Protein AF-A0A2E0S608-F1 (afdb_monomer)

Structure (mmCIF, N/CA/C/O backbone):
data_AF-A0A2E0S608-F1
#
_entry.id   AF-A0A2E0S608-F1
#
loop_
_atom_site.group_PDB
_atom_site.id
_atom_site.type_symbol
_atom_site.label_atom_id
_atom_site.label_alt_id
_atom_site.label_comp_id
_atom_site.label_asym_id
_atom_site.label_entity_id
_atom_site.label_seq_id
_atom_site.pdbx_PDB_ins_code
_atom_site.Cartn_x
_atom_site.Cartn_y
_atom_site.Cartn_z
_atom_site.occupancy
_atom_site.B_iso_or_equiv
_atom_site.auth_seq_id
_atom_site.auth_comp_id
_atom_site.auth_asym_id
_atom_site.auth_atom_id
_atom_site.pdbx_PDB_model_num
ATOM 1 N N . MET A 1 1 ? 11.553 -7.832 8.306 1.00 59.72 1 MET A N 1
ATOM 2 C CA . MET A 1 1 ? 11.919 -6.496 7.771 1.00 59.72 1 MET A CA 1
ATOM 3 C C . MET A 1 1 ? 13.298 -6.407 7.091 1.00 59.72 1 MET A C 1
ATOM 5 O O . MET A 1 1 ? 13.312 -6.284 5.877 1.00 59.72 1 MET A O 1
ATOM 9 N N . LEU A 1 2 ? 14.458 -6.461 7.780 1.00 71.25 2 LEU A N 1
ATOM 10 C CA . LEU A 1 2 ? 15.779 -6.263 7.118 1.00 71.25 2 LEU A CA 1
ATOM 11 C C . LEU A 1 2 ? 16.064 -7.276 5.993 1.00 71.25 2 LEU A C 1
ATOM 13 O O . LEU A 1 2 ? 16.535 -6.897 4.924 1.00 71.25 2 LEU A O 1
ATOM 17 N N . THR A 1 3 ? 15.733 -8.547 6.221 1.00 85.81 3 THR A N 1
ATOM 18 C CA . THR A 1 3 ? 15.868 -9.611 5.216 1.00 85.81 3 THR A CA 1
ATOM 19 C C . THR A 1 3 ? 14.944 -9.373 4.020 1.00 85.81 3 THR A C 1
ATOM 21 O O . THR A 1 3 ? 15.380 -9.477 2.884 1.00 85.81 3 THR A O 1
ATOM 24 N N . THR A 1 4 ? 13.703 -8.959 4.267 1.00 91.88 4 THR A N 1
ATOM 25 C CA . THR A 1 4 ? 12.702 -8.666 3.230 1.00 91.88 4 THR A CA 1
ATOM 26 C C . THR A 1 4 ? 13.099 -7.487 2.351 1.00 91.88 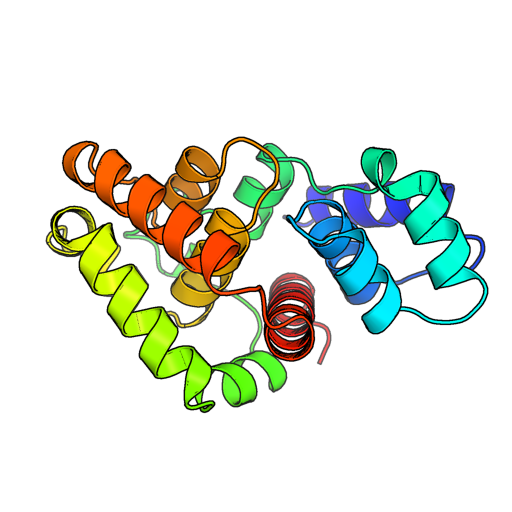4 THR A C 1
ATOM 28 O O . THR A 1 4 ? 13.025 -7.584 1.131 1.00 91.88 4 THR A O 1
ATOM 31 N N . LEU A 1 5 ? 13.593 -6.393 2.944 1.00 92.56 5 LEU A N 1
ATOM 32 C CA . LEU A 1 5 ? 14.112 -5.249 2.186 1.00 92.56 5 LEU A CA 1
ATOM 33 C C . LEU A 1 5 ? 15.273 -5.659 1.276 1.00 92.56 5 LEU A C 1
ATOM 35 O O . LEU A 1 5 ? 15.327 -5.246 0.118 1.00 92.56 5 LEU A O 1
ATOM 39 N N . GLN A 1 6 ? 16.177 -6.502 1.781 1.00 93.94 6 GLN A N 1
ATOM 40 C CA . GLN A 1 6 ? 17.271 -7.042 0.984 1.00 93.94 6 GLN A CA 1
ATOM 41 C C . GLN A 1 6 ? 16.754 -7.898 -0.180 1.00 93.94 6 GLN A C 1
ATOM 43 O O . GLN A 1 6 ? 17.179 -7.665 -1.308 1.00 93.94 6 GLN A O 1
ATOM 48 N N . THR A 1 7 ? 15.822 -8.821 0.069 1.00 95.94 7 THR A N 1
ATOM 49 C CA . THR A 1 7 ? 15.230 -9.682 -0.967 1.00 95.94 7 THR A CA 1
ATOM 50 C C . THR A 1 7 ? 14.535 -8.871 -2.059 1.00 95.94 7 THR A C 1
ATOM 52 O O . THR A 1 7 ? 14.773 -9.109 -3.241 1.00 95.94 7 THR A O 1
ATOM 55 N N . ILE A 1 8 ? 13.737 -7.866 -1.685 1.00 96.88 8 ILE A N 1
ATOM 56 C CA . ILE A 1 8 ? 13.078 -6.970 -2.646 1.00 96.88 8 ILE A CA 1
ATOM 57 C C . ILE A 1 8 ? 14.123 -6.222 -3.474 1.00 96.88 8 ILE A C 1
ATOM 59 O O . ILE A 1 8 ? 14.030 -6.179 -4.700 1.00 96.88 8 ILE A O 1
ATOM 63 N N . ARG A 1 9 ? 15.147 -5.652 -2.827 1.00 96.81 9 ARG A N 1
ATOM 64 C CA . ARG A 1 9 ? 16.217 -4.936 -3.526 1.00 96.81 9 ARG A CA 1
ATOM 65 C C . ARG A 1 9 ? 16.961 -5.839 -4.506 1.00 96.81 9 ARG A C 1
ATOM 67 O O . ARG A 1 9 ? 17.268 -5.389 -5.607 1.00 96.81 9 ARG A O 1
ATOM 74 N N . GLU A 1 10 ? 17.300 -7.059 -4.110 1.00 96.81 10 GLU A N 1
ATOM 75 C CA . GLU A 1 10 ? 17.987 -8.025 -4.973 1.00 96.81 10 GLU A CA 1
ATOM 76 C C . GLU A 1 10 ? 17.120 -8.367 -6.186 1.00 96.81 10 GLU A C 1
ATOM 78 O O . GLU A 1 10 ? 17.557 -8.132 -7.311 1.00 96.81 10 GLU A O 1
ATOM 83 N N . ARG A 1 11 ? 15.853 -8.741 -5.964 1.00 97.69 11 ARG A N 1
ATOM 84 C CA . ARG A 1 11 ? 14.884 -9.017 -7.034 1.00 97.69 11 ARG A CA 1
ATOM 85 C C . ARG A 1 11 ? 14.747 -7.860 -8.021 1.00 97.69 11 ARG A C 1
ATOM 87 O O . ARG A 1 11 ? 14.738 -8.077 -9.230 1.00 97.69 11 ARG A O 1
ATOM 94 N N . VAL A 1 12 ? 14.648 -6.622 -7.534 1.00 97.56 12 VAL A N 1
ATOM 95 C CA . VAL A 1 12 ? 14.519 -5.453 -8.418 1.00 97.56 12 VAL A CA 1
ATOM 96 C C . VAL A 1 12 ? 15.797 -5.227 -9.230 1.00 97.56 12 VAL A C 1
ATOM 98 O O . VAL A 1 12 ? 15.723 -4.990 -10.433 1.00 97.56 12 VAL A O 1
ATOM 101 N N . ASN A 1 13 ? 16.972 -5.343 -8.606 1.00 97.19 13 ASN A N 1
ATOM 102 C CA . ASN A 1 13 ? 18.257 -5.148 -9.288 1.00 97.19 13 ASN A CA 1
ATOM 103 C C . ASN A 1 13 ? 18.602 -6.260 -10.293 1.00 97.19 13 ASN A C 1
ATOM 105 O O . ASN A 1 13 ? 19.459 -6.049 -11.145 1.00 97.19 13 ASN A O 1
ATOM 109 N N . GLU A 1 14 ? 17.955 -7.423 -10.223 1.00 97.56 14 GLU A N 1
ATOM 110 C CA . GLU A 1 14 ? 18.072 -8.465 -11.252 1.00 97.56 14 GLU A CA 1
ATOM 111 C C . GLU A 1 14 ? 17.355 -8.094 -12.559 1.00 97.56 14 GLU A C 1
ATOM 113 O O . GLU A 1 14 ? 17.751 -8.555 -13.628 1.00 97.56 14 GLU A O 1
ATOM 118 N N . HIS A 1 15 ? 16.323 -7.249 -12.486 1.00 97.12 15 HIS A N 1
ATOM 119 C CA . HIS A 1 15 ? 15.452 -6.923 -13.621 1.00 97.12 15 HIS A CA 1
ATOM 120 C C . HIS A 1 15 ? 15.630 -5.491 -14.144 1.00 97.12 15 HIS A C 1
ATOM 122 O O . HIS A 1 15 ? 15.163 -5.179 -15.240 1.00 97.12 15 HIS A O 1
ATOM 128 N N . VAL A 1 16 ? 16.292 -4.621 -13.376 1.00 95.19 16 VAL A N 1
ATOM 129 C CA . VAL A 1 16 ? 16.543 -3.218 -13.730 1.00 95.19 16 VAL A CA 1
ATOM 130 C C . VAL A 1 16 ? 18.037 -3.008 -13.973 1.00 95.19 16 VAL A C 1
ATOM 132 O O . VAL A 1 16 ? 18.875 -3.387 -13.159 1.00 95.19 16 VAL A O 1
ATOM 135 N N . SER A 1 17 ? 18.386 -2.379 -15.096 1.00 89.88 17 SER A N 1
ATOM 136 C CA . SER A 1 17 ? 19.778 -2.177 -15.530 1.00 89.88 17 SER A CA 1
ATOM 137 C C . SER A 1 17 ? 20.547 -1.168 -14.675 1.00 89.88 17 SER A C 1
ATOM 139 O O . SER A 1 17 ? 21.779 -1.182 -14.628 1.00 89.88 17 SER A O 1
ATOM 141 N N . VAL A 1 18 ? 19.824 -0.280 -13.994 1.00 91.75 18 VAL A N 1
ATOM 142 C CA . VAL A 1 18 ? 20.376 0.710 -13.071 1.00 91.75 18 VAL A CA 1
ATOM 143 C C . VAL A 1 18 ? 20.255 0.186 -11.651 1.00 91.75 18 VAL A C 1
ATOM 145 O O . VAL A 1 18 ? 19.176 -0.199 -11.210 1.00 91.75 18 VAL A O 1
ATOM 148 N N . ARG A 1 19 ? 21.358 0.246 -10.902 1.00 92.44 19 ARG A N 1
ATOM 149 C CA . ARG A 1 19 ? 21.346 -0.139 -9.494 1.00 92.44 19 ARG A CA 1
ATOM 150 C C . ARG A 1 19 ? 20.436 0.790 -8.689 1.00 92.44 19 ARG A C 1
ATOM 152 O O . ARG A 1 19 ? 20.686 1.993 -8.626 1.00 92.44 19 ARG A O 1
ATOM 159 N N . VAL A 1 20 ? 19.438 0.219 -8.022 1.00 93.31 20 VAL A N 1
ATOM 160 C CA . VAL A 1 20 ? 18.496 0.933 -7.153 1.00 93.31 20 VAL A CA 1
ATOM 161 C C . VAL A 1 20 ? 18.740 0.639 -5.672 1.00 93.31 20 VAL A C 1
ATOM 163 O O . VAL A 1 20 ? 19.221 -0.433 -5.288 1.00 93.31 20 VAL A O 1
ATOM 166 N N . TYR A 1 21 ? 18.389 1.615 -4.837 1.00 92.81 21 TYR A N 1
ATOM 167 C CA . TYR A 1 21 ? 18.430 1.531 -3.374 1.00 92.81 21 TYR A CA 1
ATOM 168 C C . TYR A 1 21 ? 17.070 1.122 -2.798 1.00 92.81 21 TYR A C 1
ATOM 170 O O . TYR A 1 21 ? 16.067 1.138 -3.510 1.00 92.81 21 TYR A O 1
ATOM 178 N N . ASP A 1 22 ? 17.032 0.803 -1.502 1.00 93.56 22 ASP A N 1
ATOM 179 C CA . ASP A 1 22 ? 15.872 0.196 -0.833 1.00 93.56 22 ASP A CA 1
ATOM 180 C C . ASP A 1 22 ? 14.566 0.964 -1.069 1.00 93.56 22 ASP A C 1
ATOM 182 O O . ASP A 1 22 ? 13.579 0.356 -1.468 1.00 93.56 22 ASP A O 1
ATOM 186 N N . ALA A 1 23 ? 14.547 2.292 -0.893 1.00 93.19 23 ALA A N 1
ATOM 187 C CA . ALA A 1 23 ? 13.315 3.075 -1.056 1.00 93.19 23 ALA A CA 1
ATOM 188 C C . ALA A 1 23 ? 12.751 2.983 -2.483 1.00 93.19 23 ALA A C 1
ATOM 190 O O . ALA A 1 23 ? 11.546 2.831 -2.683 1.00 93.19 23 ALA A O 1
ATOM 191 N N . VAL A 1 24 ? 13.630 3.029 -3.486 1.00 95.50 24 VAL A N 1
ATOM 192 C CA . VAL A 1 24 ? 13.240 2.923 -4.897 1.00 95.50 24 VAL A CA 1
ATOM 193 C C . VAL A 1 24 ? 12.820 1.491 -5.223 1.00 95.50 24 VAL A C 1
ATOM 195 O O . VAL A 1 24 ? 11.805 1.299 -5.882 1.00 95.50 24 VAL A O 1
ATOM 198 N N . ALA A 1 25 ? 13.540 0.488 -4.714 1.00 96.94 25 ALA A N 1
ATOM 199 C CA . ALA A 1 25 ? 13.190 -0.917 -4.903 1.00 96.94 25 ALA A CA 1
ATOM 200 C C . ALA A 1 25 ? 11.811 -1.250 -4.310 1.00 96.94 25 ALA A C 1
ATOM 202 O O . ALA A 1 25 ? 10.988 -1.868 -4.981 1.00 96.94 25 ALA A O 1
ATOM 203 N N . VAL A 1 26 ? 11.525 -0.787 -3.089 1.00 96.69 26 VAL A N 1
ATOM 204 C CA . VAL A 1 26 ? 10.211 -0.954 -2.452 1.00 96.69 26 VAL A CA 1
ATOM 205 C C . VAL A 1 26 ? 9.130 -0.194 -3.220 1.00 96.69 26 VAL A C 1
ATOM 207 O O . VAL A 1 26 ? 8.053 -0.743 -3.425 1.00 96.69 26 VAL A O 1
ATOM 210 N N . SER A 1 27 ? 9.412 1.022 -3.702 1.00 97.06 27 SER A N 1
ATOM 211 C CA . SER A 1 27 ? 8.455 1.791 -4.515 1.00 97.06 27 SER A CA 1
ATOM 212 C C . SER A 1 27 ? 8.103 1.074 -5.821 1.00 97.06 27 SER A C 1
ATOM 214 O O . SER A 1 27 ? 6.929 0.995 -6.169 1.00 97.06 27 SER A O 1
ATOM 216 N N . ILE A 1 28 ? 9.100 0.509 -6.515 1.00 97.94 28 ILE A N 1
ATOM 217 C CA . ILE A 1 28 ? 8.903 -0.302 -7.727 1.00 97.94 28 ILE A CA 1
ATOM 218 C C . ILE A 1 28 ? 8.046 -1.526 -7.405 1.00 97.94 28 ILE A C 1
ATOM 220 O O . ILE A 1 28 ? 7.025 -1.748 -8.051 1.00 97.94 28 ILE A O 1
ATOM 224 N N . ALA A 1 29 ? 8.431 -2.300 -6.388 1.00 97.81 29 ALA A N 1
ATOM 225 C CA . ALA A 1 29 ? 7.728 -3.528 -6.037 1.00 97.81 29 ALA A CA 1
ATOM 226 C C . ALA A 1 29 ? 6.275 -3.264 -5.616 1.00 97.81 29 ALA A C 1
ATOM 228 O O . ALA A 1 29 ? 5.370 -3.995 -6.027 1.00 97.81 29 ALA A O 1
ATOM 229 N N . LEU A 1 30 ? 6.042 -2.203 -4.837 1.00 97.44 30 LEU A N 1
ATOM 230 C CA . LEU A 1 30 ? 4.702 -1.751 -4.478 1.00 97.44 30 LEU A CA 1
ATOM 231 C C . LEU A 1 30 ? 3.908 -1.377 -5.724 1.00 97.44 30 LEU A C 1
ATOM 233 O O . LEU A 1 30 ? 2.867 -1.986 -5.944 1.00 97.44 30 LEU A O 1
ATOM 237 N N . ALA A 1 31 ? 4.407 -0.454 -6.553 1.00 97.69 31 ALA A N 1
ATOM 238 C CA . ALA A 1 31 ? 3.702 0.015 -7.744 1.00 97.69 31 ALA A CA 1
ATOM 239 C C . ALA A 1 31 ? 3.306 -1.137 -8.679 1.00 97.69 31 ALA A C 1
ATOM 241 O O . ALA A 1 31 ? 2.171 -1.192 -9.140 1.00 97.69 31 ALA A O 1
ATOM 242 N N . CYS A 1 32 ? 4.203 -2.105 -8.882 1.00 97.69 32 CYS A N 1
ATOM 243 C CA . CYS A 1 32 ? 3.944 -3.296 -9.691 1.00 97.69 32 CYS A CA 1
ATOM 244 C C . CYS A 1 32 ? 2.863 -4.228 -9.123 1.00 97.69 32 CYS A C 1
ATOM 246 O O . CYS A 1 32 ? 2.312 -5.035 -9.864 1.00 97.69 32 CYS A O 1
ATOM 248 N N . SER A 1 33 ? 2.572 -4.146 -7.824 1.00 97.19 33 SER A N 1
ATOM 249 C CA . SER A 1 33 ? 1.603 -5.018 -7.150 1.00 97.19 33 SER A CA 1
ATOM 250 C C . SER A 1 33 ? 0.185 -4.450 -7.050 1.00 97.19 33 SER A C 1
ATOM 252 O O . SER A 1 33 ? -0.722 -5.161 -6.602 1.00 97.19 33 SER A O 1
ATOM 254 N N . LEU A 1 34 ? -0.016 -3.192 -7.453 1.00 97.31 34 LEU A N 1
ATOM 255 C CA . LEU A 1 34 ? -1.307 -2.512 -7.358 1.00 97.31 34 LEU A CA 1
ATOM 256 C C . LEU A 1 34 ? -2.137 -2.653 -8.637 1.00 97.31 34 LEU A C 1
ATOM 258 O O . LEU A 1 34 ? -1.622 -2.929 -9.724 1.00 97.31 34 LEU A O 1
ATOM 262 N N . VAL A 1 35 ? -3.442 -2.447 -8.500 1.00 94.38 35 VAL A N 1
ATOM 263 C CA . VAL A 1 35 ? -4.310 -2.120 -9.632 1.00 94.38 35 VAL A CA 1
ATOM 264 C C . VAL A 1 35 ? -3.812 -0.831 -10.297 1.00 94.38 35 VAL A C 1
ATOM 266 O O . VAL A 1 35 ? -3.198 0.011 -9.642 1.00 94.38 35 VAL A O 1
ATOM 269 N N . GLU A 1 36 ? -4.004 -0.708 -11.611 1.00 93.62 36 GLU A N 1
ATOM 270 C CA . GLU A 1 36 ? -3.426 0.379 -12.425 1.00 93.62 36 GLU A CA 1
ATOM 271 C C . GLU A 1 36 ? -1.891 0.482 -12.342 1.00 93.62 36 GLU A C 1
ATOM 273 O O . GLU A 1 36 ? -1.292 1.545 -12.513 1.00 93.62 36 GLU A O 1
ATOM 278 N N . SER A 1 37 ? -1.218 -0.647 -12.101 1.00 95.12 37 SER A N 1
ATOM 279 C CA . SER A 1 37 ? 0.246 -0.711 -12.003 1.00 95.12 37 SER A CA 1
ATOM 280 C C . SER A 1 37 ? 0.976 -0.229 -13.259 1.00 95.12 37 SER A C 1
ATOM 282 O O . SER A 1 37 ? 2.120 0.210 -13.158 1.00 95.12 37 SER A O 1
ATOM 284 N N . GLU A 1 38 ? 0.348 -0.285 -14.438 1.00 95.88 38 GLU A N 1
ATOM 285 C CA . GLU A 1 38 ? 0.897 0.288 -15.672 1.00 95.88 38 GLU A CA 1
ATOM 286 C C . GLU A 1 38 ? 1.003 1.807 -15.606 1.00 95.88 38 GLU A C 1
ATOM 288 O O . GLU A 1 38 ? 2.094 2.356 -15.767 1.00 95.88 38 GLU A O 1
ATOM 293 N N . ASP A 1 39 ? -0.114 2.469 -15.317 1.00 96.44 39 ASP A N 1
ATOM 294 C CA . ASP A 1 39 ? -0.187 3.922 -15.234 1.00 96.44 39 ASP A CA 1
ATOM 295 C C . ASP A 1 39 ? 0.651 4.436 -14.067 1.00 96.44 39 ASP A C 1
ATOM 297 O O . ASP A 1 39 ? 1.402 5.405 -14.204 1.00 96.44 39 ASP A O 1
ATOM 301 N N . LEU A 1 40 ? 0.609 3.728 -12.937 1.00 95.88 40 LEU A N 1
ATOM 302 C CA . LEU A 1 40 ? 1.396 4.065 -11.763 1.00 95.88 40 LEU A CA 1
ATOM 303 C C . LEU A 1 40 ? 2.899 3.945 -12.022 1.00 95.88 40 LEU A C 1
ATOM 305 O O . LEU A 1 40 ? 3.636 4.896 -11.764 1.00 95.88 40 LEU A O 1
ATOM 309 N N . ALA A 1 41 ? 3.376 2.829 -12.581 1.00 95.00 41 ALA A N 1
ATOM 310 C CA . ALA A 1 41 ? 4.786 2.698 -12.950 1.00 95.00 41 ALA A CA 1
ATOM 311 C C . ALA A 1 41 ? 5.180 3.679 -14.069 1.00 95.00 41 ALA A C 1
ATOM 313 O O . ALA A 1 41 ? 6.305 4.185 -14.087 1.00 95.00 41 ALA A O 1
ATOM 314 N N . GLY A 1 42 ? 4.255 3.970 -14.986 1.00 95.19 42 GLY A N 1
ATOM 315 C CA . GLY A 1 42 ? 4.432 4.926 -16.072 1.00 95.19 42 GLY A CA 1
ATOM 316 C C . GLY A 1 42 ? 4.636 6.363 -15.592 1.00 95.19 42 GLY A C 1
ATOM 317 O O . GLY A 1 42 ? 5.437 7.092 -16.187 1.00 95.19 42 GLY A O 1
ATOM 318 N N . TYR A 1 43 ? 3.943 6.729 -14.513 1.00 96.31 43 TYR A N 1
ATOM 319 C CA . TYR A 1 43 ? 4.045 8.017 -13.835 1.00 96.31 43 TYR A CA 1
ATOM 320 C C . TYR A 1 43 ? 5.258 8.099 -12.898 1.00 96.31 43 TYR A C 1
ATOM 322 O O . TYR A 1 43 ? 5.969 9.100 -12.893 1.00 96.31 43 TYR A O 1
ATOM 330 N N . MET A 1 44 ? 5.511 7.052 -12.105 1.00 95.94 44 MET A N 1
ATOM 331 C CA . MET A 1 44 ? 6.540 7.066 -11.056 1.00 95.94 44 MET A CA 1
ATOM 332 C C . MET A 1 44 ? 7.974 6.963 -11.578 1.00 95.94 44 MET A C 1
ATOM 334 O O . MET A 1 44 ? 8.903 7.408 -10.902 1.00 95.94 44 MET A O 1
ATOM 338 N N . PHE A 1 45 ? 8.179 6.341 -12.741 1.00 95.56 45 PHE A N 1
ATOM 339 C CA . PHE A 1 45 ? 9.511 6.041 -13.258 1.00 95.56 45 PHE A CA 1
ATOM 340 C C . PHE A 1 45 ? 9.717 6.617 -14.655 1.00 95.56 45 PHE A C 1
ATOM 342 O O . PHE A 1 45 ? 8.787 6.778 -15.443 1.00 95.56 45 PHE A O 1
ATOM 349 N N . GLU A 1 46 ? 10.977 6.863 -15.008 1.00 93.56 46 GLU A N 1
ATOM 350 C CA . GLU A 1 46 ? 11.347 7.448 -16.295 1.00 93.56 46 GLU A CA 1
ATOM 351 C C . GLU A 1 46 ? 12.368 6.587 -17.053 1.00 93.56 46 GLU A C 1
ATOM 353 O O . GLU A 1 46 ? 13.021 5.694 -16.506 1.00 93.56 46 GLU A O 1
ATOM 358 N N . GLY A 1 47 ? 12.507 6.857 -18.354 1.00 94.19 47 GLY A N 1
ATOM 359 C CA . GLY A 1 47 ? 13.599 6.328 -19.172 1.00 94.19 47 GLY A CA 1
ATOM 360 C C . GLY A 1 47 ? 13.664 4.798 -19.266 1.00 94.19 47 GLY A C 1
ATOM 361 O O . GLY A 1 47 ? 12.679 4.133 -19.596 1.00 94.19 47 GLY A O 1
ATOM 362 N N . SER A 1 48 ? 14.864 4.239 -19.064 1.00 94.31 48 SER A N 1
ATOM 363 C CA . SER A 1 48 ? 15.103 2.787 -19.089 1.00 94.31 48 SER A CA 1
ATOM 364 C C . SER A 1 48 ? 14.415 2.072 -17.933 1.00 94.31 48 SER A C 1
ATOM 366 O O . SER A 1 48 ? 13.766 1.062 -18.185 1.00 94.31 48 SER A O 1
ATOM 368 N N . VAL A 1 49 ? 14.464 2.640 -16.724 1.00 95.62 49 VAL A N 1
ATOM 369 C CA . VAL A 1 49 ? 13.846 2.057 -15.525 1.00 95.62 49 VAL A CA 1
ATOM 370 C C . VAL A 1 49 ? 12.354 1.845 -15.748 1.00 95.62 49 VAL A C 1
ATOM 372 O O . VAL A 1 49 ? 11.874 0.739 -15.549 1.00 95.62 49 VAL A O 1
ATOM 375 N N . ARG A 1 50 ? 11.626 2.845 -16.268 1.00 96.81 50 ARG A N 1
ATOM 376 C CA . ARG A 1 50 ? 10.200 2.676 -16.603 1.00 96.81 50 ARG A CA 1
ATOM 377 C C . ARG A 1 50 ? 9.957 1.497 -17.538 1.00 96.81 50 ARG A C 1
ATOM 379 O O . ARG A 1 50 ? 9.080 0.682 -17.284 1.00 96.81 50 ARG A O 1
ATOM 386 N N . ARG A 1 51 ? 10.715 1.415 -18.635 1.00 97.00 51 ARG A N 1
ATOM 387 C CA . ARG A 1 51 ? 10.534 0.350 -19.635 1.00 97.00 51 ARG A CA 1
ATOM 388 C C . ARG A 1 51 ? 10.789 -1.031 -19.038 1.00 97.00 51 ARG A C 1
ATOM 390 O O . ARG A 1 51 ? 10.034 -1.951 -19.316 1.00 97.00 51 ARG A O 1
ATOM 397 N N . GLU A 1 52 ? 11.830 -1.161 -18.224 1.00 97.50 52 GLU A N 1
ATOM 398 C CA . GLU A 1 52 ? 12.212 -2.417 -17.573 1.00 97.50 52 GLU A CA 1
ATOM 399 C C . GLU A 1 52 ? 11.214 -2.821 -16.484 1.00 97.50 52 GLU A C 1
ATOM 401 O O . GLU A 1 52 ? 10.844 -3.991 -16.403 1.00 97.50 52 GLU A O 1
ATOM 406 N N . VAL A 1 53 ? 10.722 -1.855 -15.703 1.00 97.25 53 VAL A N 1
ATOM 407 C CA . VAL A 1 53 ? 9.680 -2.072 -14.693 1.00 97.25 53 VAL A CA 1
ATOM 408 C C .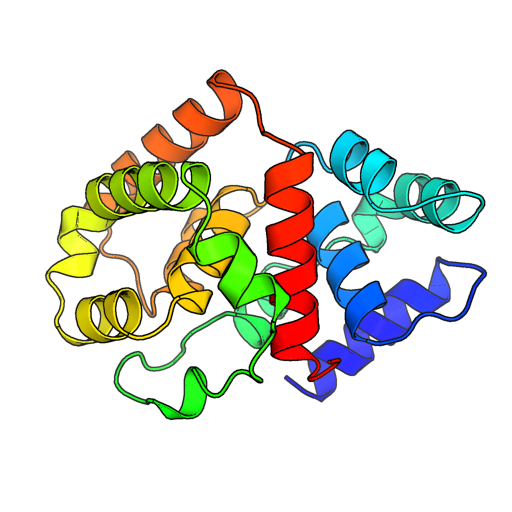 VAL A 1 53 ? 8.384 -2.545 -15.344 1.00 97.25 53 VAL A C 1
ATOM 410 O O . VAL A 1 53 ? 7.824 -3.551 -14.918 1.00 97.25 53 VAL A O 1
ATOM 413 N N . LEU A 1 54 ? 7.937 -1.877 -16.411 1.00 97.06 54 LEU A N 1
ATOM 414 C CA . LEU A 1 54 ? 6.739 -2.279 -17.150 1.00 97.06 54 LEU A CA 1
ATOM 415 C C . LEU A 1 54 ? 6.898 -3.661 -17.800 1.00 97.06 54 LEU A C 1
ATOM 417 O O . LEU A 1 54 ? 5.963 -4.456 -17.774 1.00 97.06 54 LEU A O 1
ATOM 421 N N . ALA A 1 55 ? 8.082 -3.975 -18.335 1.00 97.50 55 ALA A N 1
ATOM 422 C CA . ALA A 1 55 ? 8.354 -5.267 -18.963 1.00 97.50 55 ALA A CA 1
ATOM 423 C C . ALA A 1 55 ? 8.402 -6.437 -17.964 1.00 97.50 55 ALA A C 1
ATOM 425 O O . ALA A 1 55 ? 8.065 -7.559 -18.331 1.00 97.50 55 ALA A O 1
ATOM 426 N N . ASN A 1 56 ? 8.811 -6.187 -16.716 1.00 97.69 56 ASN A N 1
ATOM 427 C CA . ASN A 1 56 ? 9.005 -7.217 -15.687 1.00 97.69 56 ASN A CA 1
ATOM 428 C C . ASN A 1 56 ? 8.025 -7.079 -14.512 1.00 97.69 56 ASN A C 1
ATOM 430 O O . ASN A 1 56 ? 8.301 -7.547 -13.410 1.00 97.69 56 ASN A O 1
ATOM 434 N N . ARG A 1 57 ? 6.883 -6.421 -14.728 1.00 96.31 57 ARG A N 1
ATOM 435 C CA . ARG A 1 57 ? 5.951 -6.000 -13.675 1.00 96.31 57 ARG A CA 1
ATOM 436 C C . ARG A 1 57 ? 5.546 -7.126 -12.726 1.00 96.31 57 ARG A C 1
ATOM 438 O O . ARG A 1 57 ? 5.674 -6.974 -11.517 1.00 96.31 57 ARG A O 1
ATOM 445 N N . GLU A 1 58 ? 5.127 -8.266 -13.265 1.00 96.06 58 GLU A N 1
ATOM 446 C CA . GLU A 1 58 ? 4.705 -9.424 -12.465 1.00 96.06 58 GLU A CA 1
ATOM 447 C C . GLU A 1 58 ? 5.846 -9.990 -11.610 1.00 96.06 58 GLU A C 1
ATOM 449 O O . GLU A 1 58 ? 5.645 -10.301 -10.441 1.00 96.06 58 GLU A O 1
ATOM 454 N N . ALA A 1 59 ? 7.061 -10.066 -12.163 1.00 97.25 59 ALA A N 1
ATOM 455 C CA . ALA A 1 59 ? 8.241 -10.543 -11.440 1.00 97.25 59 ALA A CA 1
ATOM 456 C C . ALA A 1 59 ? 8.709 -9.551 -10.364 1.00 97.25 59 ALA A C 1
ATOM 458 O O . ALA A 1 59 ? 9.289 -9.943 -9.354 1.00 97.25 59 ALA A O 1
ATOM 459 N N . LEU A 1 60 ? 8.466 -8.258 -10.574 1.00 97.56 60 LEU A N 1
ATOM 460 C CA . LEU A 1 60 ? 8.841 -7.193 -9.650 1.00 97.56 60 LEU A CA 1
ATOM 461 C C . LEU A 1 60 ? 7.820 -6.985 -8.528 1.00 97.56 60 LEU A C 1
ATOM 463 O O . LEU A 1 60 ? 8.192 -6.464 -7.472 1.00 97.56 60 LEU A O 1
ATOM 467 N N . ALA A 1 61 ? 6.564 -7.384 -8.743 1.00 97.50 61 ALA A N 1
ATOM 468 C CA . ALA A 1 61 ? 5.461 -7.169 -7.820 1.00 97.50 61 ALA A CA 1
ATOM 469 C C . ALA A 1 61 ? 5.785 -7.666 -6.406 1.00 97.50 61 ALA A C 1
ATOM 471 O O . ALA A 1 61 ? 6.294 -8.766 -6.188 1.00 97.50 61 ALA A O 1
ATOM 472 N N . LEU A 1 62 ? 5.484 -6.823 -5.421 1.00 96.38 62 LEU A N 1
ATOM 473 C CA . LEU A 1 62 ? 5.553 -7.190 -4.018 1.00 96.38 62 LEU A CA 1
ATOM 474 C C . LEU A 1 62 ? 4.555 -8.317 -3.734 1.00 96.38 62 LEU A C 1
ATOM 476 O O . LEU A 1 62 ? 3.382 -8.210 -4.099 1.00 96.38 62 LEU A O 1
ATOM 480 N N . THR A 1 63 ? 4.999 -9.371 -3.059 1.00 96.62 63 THR A N 1
ATOM 481 C CA . THR A 1 63 ? 4.114 -10.467 -2.641 1.00 96.62 63 THR A CA 1
ATOM 482 C C . THR A 1 63 ? 3.300 -10.087 -1.402 1.00 96.62 63 THR A C 1
ATOM 484 O O . THR A 1 63 ? 3.674 -9.178 -0.658 1.00 96.62 63 THR A O 1
ATOM 487 N N . ASP A 1 64 ? 2.210 -10.807 -1.131 1.00 94.75 64 ASP A N 1
ATOM 488 C CA . ASP A 1 64 ? 1.365 -10.547 0.046 1.00 94.75 64 ASP A CA 1
ATOM 489 C C . ASP A 1 64 ? 2.119 -10.798 1.365 1.00 94.75 64 ASP A C 1
ATOM 491 O O . ASP A 1 64 ? 1.941 -10.070 2.340 1.00 94.75 64 ASP A O 1
ATOM 495 N N . ALA A 1 65 ? 3.026 -11.783 1.381 1.00 93.75 65 ALA A N 1
ATOM 496 C CA . ALA A 1 65 ? 3.877 -12.076 2.533 1.00 93.75 65 ALA A CA 1
ATOM 497 C C . ALA A 1 65 ? 4.905 -10.965 2.791 1.00 93.75 65 ALA A C 1
ATOM 499 O O . ALA A 1 65 ? 5.105 -10.561 3.935 1.00 93.75 65 ALA A O 1
ATOM 500 N N . GLU A 1 66 ? 5.534 -10.438 1.737 1.00 94.94 66 GLU A N 1
ATOM 501 C CA . GLU A 1 66 ? 6.441 -9.293 1.858 1.00 94.94 66 GLU A CA 1
ATOM 502 C C . GLU A 1 66 ? 5.686 -8.037 2.286 1.00 94.94 66 GLU A C 1
ATOM 504 O O . GLU A 1 66 ? 6.167 -7.289 3.133 1.00 94.94 66 GLU A O 1
ATOM 509 N N . PHE A 1 67 ? 4.482 -7.824 1.752 1.00 95.31 67 PHE A N 1
ATOM 510 C CA . PHE A 1 67 ? 3.618 -6.731 2.175 1.00 95.31 67 PHE A CA 1
ATOM 511 C C . PHE A 1 67 ? 3.271 -6.845 3.665 1.00 95.31 67 PHE A C 1
ATOM 513 O O . PHE A 1 67 ? 3.425 -5.878 4.409 1.00 95.31 67 PHE A O 1
ATOM 520 N N . ALA A 1 68 ? 2.877 -8.029 4.135 1.00 93.06 68 ALA A N 1
ATOM 521 C CA . ALA A 1 68 ? 2.602 -8.263 5.548 1.00 93.06 68 ALA A CA 1
ATOM 522 C C . ALA A 1 68 ? 3.853 -8.113 6.437 1.00 93.06 68 ALA A C 1
ATOM 524 O O . ALA A 1 68 ? 3.739 -7.594 7.542 1.00 93.06 68 ALA A O 1
ATOM 525 N N . ASP A 1 69 ? 5.047 -8.506 5.984 1.00 91.88 69 ASP A N 1
ATOM 526 C CA . ASP A 1 69 ? 6.282 -8.304 6.762 1.00 91.88 69 ASP A CA 1
ATOM 527 C C . ASP A 1 69 ? 6.722 -6.830 6.823 1.00 91.88 69 ASP A C 1
ATOM 529 O O . ASP A 1 69 ? 7.311 -6.407 7.819 1.00 91.88 69 ASP A O 1
ATOM 533 N N . LEU A 1 70 ? 6.446 -6.041 5.778 1.00 91.38 70 LEU A N 1
ATOM 534 C CA . LEU A 1 70 ? 6.788 -4.616 5.735 1.00 91.38 70 LEU A CA 1
ATOM 535 C C . LEU A 1 70 ? 5.766 -3.725 6.453 1.00 91.38 70 LEU A C 1
ATOM 537 O O . LEU A 1 70 ? 6.155 -2.765 7.118 1.00 91.38 70 LEU A O 1
ATOM 541 N N . PHE A 1 71 ? 4.474 -4.010 6.283 1.00 91.69 71 PHE A N 1
ATOM 542 C CA . PHE A 1 71 ? 3.378 -3.119 6.681 1.00 91.69 71 PHE A CA 1
ATOM 543 C C . PHE A 1 71 ? 2.432 -3.733 7.716 1.00 91.69 71 PHE A C 1
ATOM 545 O O . PHE A 1 71 ? 1.616 -3.018 8.301 1.00 91.69 71 PHE A O 1
ATOM 552 N N . GLY A 1 72 ? 2.506 -5.046 7.922 1.00 89.00 72 GLY A N 1
ATOM 553 C CA . GLY A 1 72 ? 1.613 -5.772 8.808 1.00 89.00 72 GLY A CA 1
ATOM 554 C C . GLY A 1 72 ? 1.916 -5.555 10.285 1.00 89.00 72 GLY A C 1
ATOM 555 O O . GLY A 1 72 ? 3.038 -5.286 10.715 1.00 89.00 72 GLY A O 1
ATOM 556 N N . VAL A 1 73 ? 0.871 -5.730 11.078 1.00 84.81 73 VAL A N 1
ATOM 557 C CA . VAL A 1 73 ? 0.872 -5.635 12.528 1.00 84.81 73 VAL A CA 1
ATOM 558 C C . VAL A 1 73 ? 0.544 -7.022 13.062 1.00 84.81 73 VAL A C 1
ATOM 560 O O . VAL A 1 73 ? -0.573 -7.513 12.931 1.00 84.81 73 VAL A O 1
ATOM 563 N N . THR A 1 74 ? 1.528 -7.680 13.668 1.00 76.94 74 THR A N 1
ATOM 564 C CA . THR A 1 74 ? 1.329 -9.007 14.279 1.00 76.94 74 THR A CA 1
ATOM 565 C C . THR A 1 74 ? 0.662 -8.921 15.647 1.00 76.94 74 THR A C 1
ATOM 567 O O . THR A 1 74 ? 0.038 -9.881 16.089 1.00 76.94 74 THR A O 1
ATOM 570 N N . ASP A 1 75 ? 0.795 -7.786 16.331 1.00 77.38 75 ASP A N 1
ATOM 571 C CA . ASP A 1 75 ? 0.174 -7.523 17.621 1.00 77.38 75 ASP A CA 1
ATOM 572 C C . ASP A 1 75 ? -0.189 -6.034 17.729 1.00 77.38 75 ASP A C 1
ATOM 574 O O . ASP A 1 75 ? 0.688 -5.198 17.993 1.00 77.38 75 ASP A O 1
ATOM 578 N N . PRO A 1 76 ? -1.476 -5.675 17.561 1.00 74.94 76 PRO A N 1
ATOM 579 C CA . PRO A 1 76 ? -1.883 -4.280 17.544 1.00 74.94 76 PRO A CA 1
ATOM 580 C C . PRO A 1 76 ? -1.683 -3.566 18.881 1.00 74.94 76 PRO A C 1
ATOM 582 O O . PRO A 1 76 ? -1.669 -2.335 18.921 1.00 74.94 76 PRO A O 1
ATOM 585 N N . THR A 1 77 ? -1.450 -4.315 19.963 1.00 74.38 77 THR A N 1
ATOM 586 C CA . THR A 1 77 ? -1.166 -3.768 21.291 1.00 74.38 77 THR A CA 1
ATOM 587 C C . THR A 1 77 ? 0.287 -3.330 21.469 1.00 74.38 77 THR A C 1
ATOM 589 O O . THR A 1 77 ? 0.586 -2.653 22.453 1.00 74.38 77 THR A O 1
ATOM 592 N N . LYS A 1 78 ? 1.198 -3.676 20.543 1.00 74.94 78 LYS A N 1
ATOM 593 C CA . LYS A 1 78 ? 2.640 -3.399 20.654 1.00 74.94 78 LYS A CA 1
ATOM 594 C C . LYS A 1 78 ? 3.065 -2.185 19.818 1.00 74.94 78 LYS A C 1
ATOM 596 O O . LYS A 1 78 ? 3.274 -2.313 18.612 1.00 74.94 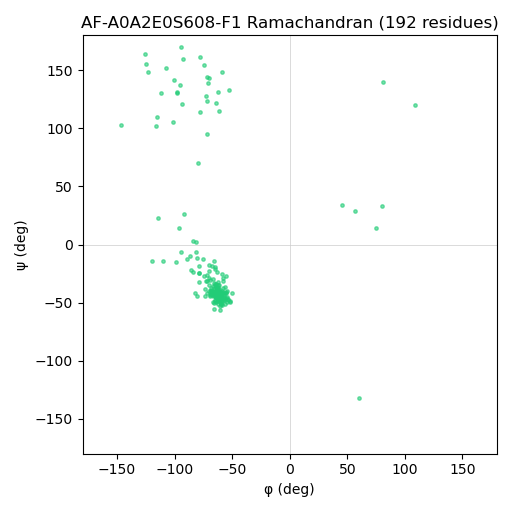78 LYS A O 1
ATOM 601 N N . PRO A 1 79 ? 3.351 -1.024 20.447 1.00 63.03 79 PRO A N 1
ATOM 602 C CA . PRO A 1 79 ? 3.769 0.195 19.748 1.00 63.03 79 PRO A CA 1
ATOM 603 C C . PRO A 1 79 ? 5.030 0.033 18.890 1.00 63.03 79 PRO A C 1
ATOM 605 O O . PRO A 1 79 ? 5.191 0.737 17.899 1.00 63.03 79 PRO A O 1
ATOM 608 N N . ALA A 1 80 ? 5.925 -0.883 19.276 1.00 59.91 80 ALA A N 1
ATOM 609 C CA . ALA A 1 80 ? 7.195 -1.128 18.596 1.00 59.91 80 ALA A CA 1
ATOM 610 C C . ALA A 1 80 ? 7.032 -1.668 17.164 1.00 59.91 80 ALA A C 1
ATOM 612 O O . ALA A 1 80 ? 7.963 -1.562 16.375 1.00 59.91 80 ALA A O 1
ATOM 613 N N . GLN A 1 81 ? 5.865 -2.219 16.820 1.00 66.44 81 GLN A N 1
ATOM 614 C CA . GLN A 1 81 ? 5.572 -2.690 15.461 1.00 66.44 81 GLN A CA 1
ATOM 615 C C . GLN A 1 81 ? 5.203 -1.548 14.512 1.00 66.44 81 GLN A C 1
ATOM 617 O O . GLN A 1 81 ? 5.331 -1.675 13.304 1.00 66.44 81 GLN A O 1
ATOM 622 N N . TYR A 1 82 ? 4.832 -0.397 15.070 1.00 63.38 82 TYR A N 1
ATOM 623 C CA . TYR A 1 82 ? 4.578 0.838 14.332 1.00 63.38 82 TYR A CA 1
ATOM 624 C C . TYR A 1 82 ? 5.800 1.760 14.331 1.00 63.38 82 TYR A C 1
ATOM 626 O O . TYR A 1 82 ? 5.672 2.958 14.069 1.00 63.38 82 TYR A O 1
ATOM 634 N N . ASN A 1 83 ? 6.974 1.235 14.705 1.00 58.94 83 ASN A N 1
ATOM 635 C CA . ASN A 1 83 ? 8.206 2.002 14.835 1.00 58.94 83 ASN A CA 1
ATOM 636 C C . ASN A 1 83 ? 8.822 2.221 13.452 1.00 58.94 83 ASN A C 1
ATOM 638 O O . ASN A 1 83 ? 9.820 1.621 13.064 1.00 58.94 83 ASN A O 1
ATOM 642 N N . ILE A 1 84 ? 8.129 3.057 12.699 1.00 69.19 84 ILE A N 1
ATOM 643 C CA . ILE A 1 84 ? 8.395 3.383 11.314 1.00 69.19 84 ILE A CA 1
ATOM 644 C C . ILE A 1 84 ? 9.103 4.725 11.305 1.00 69.19 84 ILE A C 1
ATOM 646 O O . ILE A 1 84 ? 8.810 5.614 12.115 1.00 69.19 84 ILE A O 1
ATOM 650 N N . LEU A 1 85 ? 10.079 4.863 10.416 1.00 71.81 85 LEU A N 1
ATOM 651 C CA . LEU A 1 85 ? 10.926 6.038 10.411 1.00 71.81 85 LEU A CA 1
ATOM 652 C C . LEU A 1 85 ? 10.121 7.247 9.910 1.00 71.81 85 LEU A C 1
ATOM 654 O O . LEU A 1 85 ? 9.314 7.118 8.985 1.00 71.81 85 LEU A O 1
ATOM 658 N N . PRO A 1 86 ? 10.277 8.434 10.529 1.00 67.25 86 PRO A N 1
ATOM 659 C CA . PRO A 1 86 ? 9.518 9.605 10.118 1.00 67.25 86 PRO A CA 1
ATOM 660 C C . PRO A 1 86 ? 9.849 9.959 8.665 1.00 67.25 86 PRO A C 1
ATOM 662 O O . PRO A 1 86 ? 10.974 10.369 8.396 1.00 67.25 86 PRO A O 1
ATOM 665 N N . SER A 1 87 ? 8.870 9.857 7.762 1.00 74.75 87 SER A N 1
ATOM 666 C CA . SER A 1 87 ? 8.952 10.393 6.395 1.00 74.75 87 SER A CA 1
ATOM 667 C C . SER A 1 87 ? 8.249 11.751 6.337 1.00 74.75 87 SER A C 1
ATOM 669 O O . SER A 1 87 ? 7.115 11.918 6.807 1.00 74.75 87 SER A O 1
ATOM 671 N N . LYS A 1 88 ? 8.921 12.753 5.757 1.00 79.38 88 LYS A N 1
ATOM 672 C CA . LYS A 1 88 ? 8.306 14.061 5.465 1.00 79.38 88 LYS A CA 1
ATOM 673 C C . LYS A 1 88 ? 7.149 13.914 4.479 1.00 79.38 88 LYS A C 1
ATOM 675 O O . LYS A 1 88 ? 6.137 14.593 4.638 1.00 79.38 88 LYS A O 1
ATOM 680 N N . ARG A 1 89 ? 7.282 13.005 3.512 1.00 83.19 89 ARG A N 1
ATOM 681 C CA . ARG A 1 89 ? 6.282 12.757 2.475 1.00 83.19 89 ARG A CA 1
ATOM 682 C C . ARG A 1 89 ? 4.996 12.189 3.063 1.00 83.19 89 ARG A C 1
ATOM 684 O O . ARG A 1 89 ? 3.930 12.724 2.779 1.00 83.19 89 ARG A O 1
ATOM 691 N N . LEU A 1 90 ? 5.087 11.234 3.998 1.00 83.56 90 LEU A N 1
ATOM 692 C CA . LEU A 1 90 ? 3.908 10.747 4.732 1.00 83.56 90 LEU A CA 1
ATOM 693 C C . LEU A 1 90 ? 3.156 11.877 5.443 1.00 83.56 90 LEU A C 1
ATOM 695 O O . LEU A 1 90 ? 1.929 11.924 5.397 1.00 83.56 90 LEU A O 1
ATOM 699 N N . LYS A 1 91 ? 3.871 12.817 6.075 1.00 84.75 91 LYS A N 1
ATOM 700 C CA . LYS A 1 91 ? 3.226 13.972 6.721 1.00 84.75 91 LYS A CA 1
ATOM 701 C C . LYS A 1 91 ? 2.482 14.835 5.704 1.00 84.75 91 LYS A C 1
ATOM 703 O O . LYS A 1 91 ? 1.324 15.168 5.947 1.00 84.75 91 LYS A O 1
ATOM 708 N N . SER A 1 92 ? 3.113 15.149 4.573 1.00 87.00 92 SER A N 1
ATOM 709 C CA . SER A 1 92 ? 2.496 15.928 3.493 1.00 87.00 92 SER A CA 1
ATOM 710 C C . SER A 1 92 ? 1.234 15.256 2.957 1.00 87.00 92 SER A C 1
ATOM 712 O O . SER A 1 92 ? 0.187 15.894 2.907 1.00 87.00 92 SER A O 1
ATOM 714 N N . VAL A 1 93 ? 1.303 13.956 2.659 1.00 88.25 93 VAL A N 1
ATOM 715 C CA . VAL A 1 93 ? 0.163 13.154 2.191 1.00 88.25 93 VAL A CA 1
ATOM 716 C C . VAL A 1 93 ? -0.994 13.210 3.185 1.00 88.25 93 VAL A C 1
ATOM 718 O O . VAL A 1 93 ? -2.134 13.459 2.803 1.00 88.25 93 VAL A O 1
ATOM 721 N N . THR A 1 94 ? -0.717 13.052 4.482 1.00 87.56 94 THR A N 1
ATOM 722 C CA . THR A 1 94 ? -1.780 13.059 5.501 1.00 87.56 94 THR A CA 1
ATOM 723 C C . THR A 1 94 ? -2.462 14.418 5.681 1.00 87.56 94 THR A C 1
ATOM 725 O O . THR A 1 94 ? -3.567 14.484 6.223 1.00 87.56 94 THR A O 1
ATOM 728 N N . ALA A 1 95 ? -1.824 15.497 5.222 1.00 87.31 95 ALA A N 1
ATOM 729 C CA . ALA A 1 95 ? -2.385 16.843 5.225 1.00 87.31 95 ALA A CA 1
ATOM 730 C C . ALA A 1 95 ? -3.233 17.146 3.973 1.00 87.31 95 ALA A C 1
ATOM 732 O O . ALA A 1 95 ? -3.916 18.169 3.942 1.00 87.31 95 ALA A O 1
ATOM 733 N N . MET A 1 96 ? -3.216 16.281 2.953 1.00 87.62 96 MET A N 1
ATOM 734 C CA . MET A 1 96 ? -4.011 16.460 1.737 1.00 87.62 96 MET A CA 1
ATOM 735 C C . MET A 1 96 ? -5.502 16.222 2.012 1.00 87.62 96 MET A C 1
ATOM 737 O O . MET A 1 96 ? -5.879 15.327 2.770 1.00 87.62 96 MET A O 1
ATOM 741 N N . SER A 1 97 ? -6.372 16.990 1.352 1.00 85.94 97 SER A N 1
ATOM 742 C CA . SER A 1 97 ? -7.830 16.833 1.463 1.00 85.94 97 SER A CA 1
ATOM 743 C C . SER A 1 97 ? -8.308 15.458 0.988 1.00 85.94 97 SER A C 1
ATOM 745 O O . SER A 1 97 ? -9.161 14.858 1.641 1.00 85.94 97 SER A O 1
ATOM 747 N N . GLY A 1 98 ? -7.711 14.932 -0.089 1.00 84.44 98 GLY A N 1
ATOM 748 C CA . GLY A 1 98 ? -8.007 13.593 -0.610 1.00 84.44 98 GLY A CA 1
ATOM 749 C C . GLY A 1 98 ? -7.780 12.495 0.430 1.00 84.44 98 GLY A C 1
ATOM 750 O O . GLY A 1 98 ? -8.602 11.593 0.571 1.00 84.44 98 GLY A O 1
ATOM 751 N N . PHE A 1 99 ? -6.745 12.630 1.268 1.00 88.12 99 PHE A N 1
ATOM 752 C CA . PHE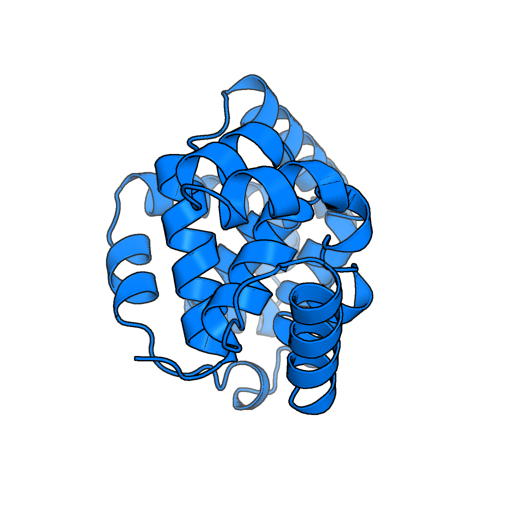 A 1 99 ? -6.503 11.682 2.353 1.00 88.12 99 PHE A CA 1
ATOM 753 C C . PHE A 1 99 ? -7.595 11.714 3.428 1.00 88.12 99 PHE A C 1
ATOM 755 O O . PHE A 1 99 ? -7.945 10.673 3.976 1.00 88.12 99 PHE A O 1
ATOM 762 N N . GLN A 1 100 ? -8.163 12.884 3.736 1.00 89.31 100 GLN A N 1
ATOM 763 C CA . GLN A 1 100 ? -9.234 12.980 4.734 1.00 89.31 100 GLN A CA 1
ATOM 764 C C . GLN A 1 100 ? -10.528 12.315 4.250 1.00 89.31 100 GLN A C 1
ATOM 766 O O . GLN A 1 100 ? -11.193 11.642 5.034 1.00 89.31 100 GLN A O 1
ATOM 771 N N . GLN A 1 101 ? -10.864 12.462 2.966 1.00 90.38 101 GLN A N 1
ATOM 772 C CA . GLN A 1 101 ? -12.014 11.781 2.362 1.00 90.38 101 GLN A CA 1
ATOM 773 C C . GLN A 1 101 ? -11.813 10.265 2.350 1.00 90.38 101 GLN A C 1
ATOM 775 O O . GLN A 1 101 ? -12.667 9.524 2.832 1.00 90.38 101 GLN A O 1
ATOM 780 N N . LEU A 1 102 ? -10.643 9.818 1.890 1.00 90.31 102 LEU A N 1
ATOM 781 C CA . LEU A 1 102 ? -10.275 8.409 1.891 1.00 90.31 102 LEU A CA 1
ATOM 782 C C . LEU A 1 102 ? -10.344 7.806 3.299 1.00 90.31 102 LEU A C 1
ATOM 784 O O . LEU A 1 102 ? -10.922 6.742 3.503 1.00 90.31 102 LEU A O 1
ATOM 788 N N . ARG A 1 103 ? -9.797 8.509 4.294 1.00 93.25 103 ARG A N 1
ATOM 789 C CA . ARG A 1 103 ? -9.842 8.083 5.692 1.00 93.25 103 ARG A CA 1
ATOM 790 C C . ARG A 1 103 ? -11.278 7.844 6.161 1.00 93.25 103 ARG A C 1
ATOM 792 O O . ARG A 1 103 ? -11.532 6.830 6.801 1.00 93.25 103 ARG A O 1
ATOM 799 N N . GLN A 1 104 ? -12.205 8.752 5.856 1.00 94.56 104 GLN A N 1
ATOM 800 C CA . GLN A 1 104 ? -13.613 8.604 6.247 1.00 94.56 104 GLN A CA 1
ATOM 801 C C . GLN A 1 104 ? -14.261 7.379 5.595 1.00 94.56 104 GLN A C 1
ATOM 803 O O . GLN A 1 104 ? -15.006 6.652 6.250 1.00 94.56 104 GLN A O 1
ATOM 808 N N . GLN A 1 105 ? -13.952 7.121 4.323 1.00 95.56 105 GLN A N 1
ATOM 809 C CA . GLN A 1 105 ? -14.434 5.936 3.617 1.00 95.56 105 GLN A CA 1
ATOM 810 C C . GLN A 1 105 ? -13.891 4.646 4.246 1.00 95.56 105 GLN A C 1
ATOM 812 O O . GLN A 1 105 ? -14.662 3.726 4.519 1.00 95.56 105 GLN A O 1
ATOM 817 N N . GLN A 1 106 ? -12.592 4.599 4.559 1.00 96.44 106 GLN A N 1
ATOM 818 C CA . GLN A 1 106 ? -11.981 3.462 5.252 1.00 96.44 106 GLN A CA 1
ATOM 819 C C . GLN A 1 106 ? -12.578 3.248 6.650 1.00 96.44 106 GLN A C 1
ATOM 821 O O . GLN A 1 106 ? -12.868 2.115 7.021 1.00 96.44 106 GLN A O 1
ATOM 826 N N . GLU A 1 107 ? -12.795 4.320 7.418 1.00 96.81 107 GLU A N 1
ATOM 827 C CA . GLU A 1 107 ? -13.417 4.247 8.748 1.00 96.81 107 GLU A CA 1
ATOM 828 C C . GLU A 1 107 ? -14.856 3.724 8.674 1.00 96.81 107 GLU A C 1
ATOM 830 O O . GLU A 1 107 ? -15.270 2.933 9.521 1.00 96.81 107 GLU A O 1
ATOM 835 N N . SER A 1 108 ? -15.603 4.108 7.636 1.00 96.88 108 SER A N 1
ATOM 836 C CA . SER A 1 108 ? -16.942 3.575 7.389 1.00 96.88 108 SER A CA 1
ATOM 837 C C . SER A 1 108 ? -16.907 2.088 7.021 1.00 96.88 108 SER A C 1
ATOM 839 O O . SER A 1 108 ? -17.723 1.315 7.531 1.00 96.88 108 SER A O 1
ATOM 841 N N . ALA A 1 109 ? -15.947 1.660 6.199 1.00 96.94 109 ALA A N 1
ATOM 842 C CA . ALA A 1 109 ? -15.806 0.257 5.822 1.00 96.94 109 ALA A CA 1
ATOM 843 C C . ALA A 1 109 ? -15.358 -0.631 6.995 1.00 96.94 109 ALA A C 1
ATOM 845 O O . ALA A 1 109 ? -15.907 -1.712 7.183 1.00 96.94 109 ALA A O 1
ATOM 846 N N . LEU A 1 110 ? -14.436 -0.147 7.833 1.00 96.75 110 LEU A N 1
ATOM 847 C CA . LEU A 1 110 ? -13.867 -0.858 8.986 1.00 96.75 110 LEU A CA 1
ATOM 848 C C . LEU A 1 110 ? -14.630 -0.606 10.295 1.00 96.75 110 LEU A C 1
ATOM 850 O O . LEU A 1 110 ? -14.046 -0.675 11.378 1.00 96.75 110 LEU A O 1
ATOM 854 N N . THR A 1 111 ? -15.923 -0.281 10.217 1.00 97.12 111 THR A N 1
ATOM 855 C CA . THR A 1 111 ? -16.696 0.168 11.384 1.00 97.12 111 THR A CA 1
ATOM 856 C C . THR A 1 111 ? -16.597 -0.816 12.550 1.00 97.12 111 THR A C 1
ATOM 858 O O . THR A 1 111 ? -16.355 -0.384 13.673 1.00 97.12 111 THR A O 1
ATOM 861 N N . CYS A 1 112 ? -16.773 -2.122 12.322 1.00 96.75 112 CYS A N 1
ATOM 862 C CA . CYS A 1 112 ? -16.735 -3.112 13.402 1.00 96.75 112 CYS A CA 1
ATOM 863 C C . CYS A 1 112 ? -15.309 -3.350 13.915 1.00 96.75 112 CYS A C 1
ATOM 865 O O . CYS A 1 112 ? -15.098 -3.468 15.117 1.00 96.75 112 CYS A O 1
ATOM 867 N N . THR A 1 113 ? -14.327 -3.370 13.021 1.00 95.69 113 THR A N 1
ATOM 868 C CA . THR A 1 113 ? -12.906 -3.556 13.328 1.00 95.69 113 THR A CA 1
ATOM 869 C C . THR A 1 113 ? -12.374 -2.410 14.185 1.00 95.69 113 THR A C 1
ATOM 871 O O . THR A 1 113 ? -11.627 -2.637 15.130 1.00 95.69 113 THR A O 1
ATOM 874 N N . LEU A 1 114 ? -12.810 -1.177 13.921 1.00 96.25 114 LEU A N 1
ATOM 875 C CA . LEU A 1 114 ? -12.420 0.009 14.684 1.00 96.25 114 LEU A CA 1
ATOM 876 C C . LEU A 1 114 ? -13.211 0.200 15.989 1.00 96.25 114 LEU A C 1
ATOM 878 O O . LEU A 1 114 ? -12.967 1.175 16.701 1.00 96.25 114 LEU A O 1
ATOM 882 N N . LEU A 1 115 ? -14.128 -0.710 16.341 1.00 95.94 115 LEU A N 1
ATOM 883 C CA . LEU A 1 115 ? -14.666 -0.795 17.706 1.00 95.94 115 LEU A CA 1
ATOM 884 C C . LEU A 1 115 ? -13.695 -1.505 18.655 1.00 95.94 115 LEU A C 1
ATOM 886 O O . LEU A 1 115 ? -13.728 -1.254 19.861 1.00 95.94 115 LEU A O 1
ATOM 890 N N . GLU A 1 116 ? -12.813 -2.352 18.125 1.00 93.31 116 GLU A N 1
ATOM 891 C CA . GLU A 1 116 ? -11.810 -3.051 18.917 1.00 93.31 116 GLU A CA 1
ATOM 892 C C . GLU A 1 116 ? -10.720 -2.069 19.372 1.00 93.31 116 GLU A C 1
ATOM 894 O O . GLU A 1 116 ? -10.083 -1.380 18.570 1.00 93.31 116 GLU A O 1
ATOM 899 N N . ALA A 1 117 ? -10.499 -1.976 20.687 1.00 90.38 117 ALA A N 1
ATOM 900 C CA . ALA A 1 117 ? -9.631 -0.951 21.271 1.00 90.38 117 ALA A CA 1
ATOM 901 C C . ALA A 1 117 ? -8.178 -0.955 20.734 1.00 90.38 117 ALA A C 1
ATOM 903 O O . ALA A 1 117 ? -7.646 0.139 20.496 1.00 90.38 117 ALA A O 1
ATOM 904 N N . PRO A 1 118 ? -7.516 -2.115 20.517 1.00 90.12 118 PRO A N 1
ATOM 905 C CA . PRO A 1 118 ? -6.171 -2.150 19.941 1.00 90.12 118 PRO A CA 1
ATOM 906 C C . PRO A 1 118 ? -6.129 -1.583 18.517 1.00 90.12 118 PRO A C 1
ATOM 908 O O . PRO A 1 118 ? -5.321 -0.698 18.234 1.00 90.12 118 PRO A O 1
ATOM 911 N N . GLN A 1 119 ? -7.041 -2.032 17.653 1.00 91.62 119 GLN A N 1
ATOM 912 C CA . GLN A 1 119 ? -7.162 -1.611 16.260 1.00 91.62 119 GLN A CA 1
ATOM 913 C C . GLN A 1 119 ? -7.498 -0.126 16.177 1.00 91.62 119 GLN A C 1
ATOM 915 O O . GLN A 1 119 ? -6.851 0.610 15.437 1.00 91.62 119 GLN A O 1
ATOM 920 N N . LYS A 1 120 ? -8.439 0.353 16.999 1.00 93.56 120 LYS A N 1
ATOM 921 C CA . LYS A 1 120 ? -8.774 1.777 17.080 1.00 93.56 120 LYS A CA 1
ATOM 922 C C . LYS A 1 120 ? -7.577 2.631 17.481 1.00 93.56 120 LYS A C 1
ATOM 924 O O . LYS A 1 120 ? -7.306 3.657 16.862 1.00 93.56 120 LYS A O 1
ATOM 929 N N . THR A 1 121 ? -6.846 2.210 18.511 1.00 90.62 121 THR A N 1
ATOM 930 C CA . THR A 1 121 ? -5.666 2.939 18.994 1.00 90.62 121 THR A CA 1
ATOM 931 C C . THR A 1 121 ? -4.597 3.015 17.913 1.00 90.62 121 THR A C 1
ATOM 933 O O . THR A 1 121 ? -4.026 4.082 17.682 1.00 90.62 121 THR A O 1
ATOM 936 N N . ALA A 1 122 ? -4.343 1.892 17.241 1.00 88.94 122 ALA A N 1
ATOM 937 C CA . ALA A 1 122 ? -3.407 1.814 16.135 1.00 88.94 122 ALA A CA 1
ATOM 938 C C . ALA A 1 122 ? -3.812 2.748 14.992 1.00 88.94 122 ALA A C 1
ATOM 940 O O . ALA A 1 122 ? -3.024 3.587 14.548 1.00 88.94 122 ALA A O 1
ATOM 941 N N . TRP A 1 123 ? -5.077 2.633 14.588 1.00 92.00 123 TRP A N 1
ATOM 942 C CA . TRP A 1 123 ? -5.686 3.414 13.531 1.00 92.00 123 TRP A CA 1
ATOM 943 C C . TRP A 1 123 ? -5.568 4.900 13.799 1.00 92.00 123 TRP A C 1
ATOM 945 O O . TRP A 1 123 ? -5.091 5.606 12.926 1.00 92.00 123 TRP A O 1
ATOM 955 N N . ASP A 1 124 ? -5.949 5.381 14.985 1.00 90.62 124 ASP A N 1
ATOM 956 C CA . ASP A 1 124 ? -5.963 6.807 15.319 1.00 90.62 124 ASP A CA 1
ATOM 957 C C . ASP A 1 124 ? -4.541 7.376 15.433 1.00 90.62 124 ASP A C 1
ATOM 959 O O . ASP A 1 124 ? -4.240 8.443 14.879 1.00 90.62 124 ASP A O 1
ATOM 963 N N . LYS A 1 125 ? -3.647 6.643 16.105 1.00 87.31 125 LYS A N 1
ATOM 964 C CA . LYS A 1 125 ? -2.307 7.117 16.464 1.00 87.31 125 LYS A CA 1
ATOM 965 C C . LYS A 1 125 ? -1.306 7.070 15.312 1.00 87.31 125 LYS A C 1
ATOM 967 O O . LYS A 1 125 ? -0.422 7.926 15.267 1.00 87.31 125 LYS A O 1
ATOM 972 N N . TYR A 1 126 ? -1.418 6.105 14.398 1.00 87.19 126 TYR A N 1
ATOM 973 C CA . TYR A 1 126 ? -0.394 5.845 13.385 1.00 87.19 126 TYR A CA 1
ATOM 974 C C . TYR A 1 126 ? -0.929 6.091 11.967 1.00 87.19 126 TYR A C 1
ATOM 976 O O . TYR A 1 126 ? -1.594 5.231 11.394 1.00 87.19 126 TYR A O 1
ATOM 984 N N . PRO A 1 127 ? -0.601 7.240 11.338 1.00 87.06 127 PRO A N 1
ATOM 985 C CA . PRO A 1 127 ? -1.045 7.540 9.976 1.00 87.06 127 PRO A CA 1
ATOM 986 C C . PRO A 1 127 ? -0.619 6.521 8.926 1.00 87.06 127 PRO A C 1
ATOM 988 O O . PRO A 1 127 ? -1.355 6.292 7.970 1.00 87.06 127 PRO A O 1
ATOM 991 N N . PHE A 1 128 ? 0.535 5.892 9.133 1.00 88.31 128 PHE A N 1
ATOM 992 C CA . PHE A 1 128 ? 1.020 4.815 8.286 1.00 88.31 128 PHE A CA 1
ATOM 993 C C . PHE A 1 128 ? 0.016 3.668 8.158 1.00 88.31 128 PHE A C 1
ATOM 995 O O . PHE A 1 128 ? -0.174 3.186 7.053 1.00 88.31 128 PHE A O 1
ATOM 1002 N N . VAL A 1 129 ? -0.663 3.269 9.241 1.00 91.69 129 VAL A N 1
ATOM 1003 C CA . VAL A 1 129 ? -1.621 2.148 9.219 1.00 91.69 129 VAL A CA 1
ATOM 1004 C C . VAL A 1 129 ? -2.734 2.425 8.213 1.00 91.69 129 VAL A C 1
ATOM 1006 O O . VAL A 1 129 ? -3.086 1.564 7.418 1.00 91.69 129 VAL A O 1
ATOM 1009 N N . ARG A 1 130 ? -3.238 3.660 8.181 1.00 92.69 130 ARG A N 1
ATOM 1010 C CA . ARG A 1 130 ? -4.308 4.081 7.264 1.00 92.69 130 ARG A CA 1
ATOM 1011 C C . ARG A 1 130 ? -3.848 4.064 5.806 1.00 92.69 130 ARG A C 1
ATOM 1013 O O . ARG A 1 130 ? -4.551 3.567 4.929 1.00 92.69 130 ARG A O 1
ATOM 1020 N N . LEU A 1 131 ? -2.643 4.577 5.564 1.00 93.69 131 LEU A N 1
ATOM 1021 C CA . LEU A 1 131 ? -2.033 4.637 4.235 1.00 93.69 131 LEU A CA 1
ATOM 1022 C C . LEU A 1 131 ? -1.656 3.251 3.706 1.00 93.69 131 LEU A C 1
ATOM 1024 O O . LEU A 1 131 ? -1.952 2.933 2.560 1.00 93.69 131 LEU A O 1
ATOM 1028 N N . ALA A 1 132 ? -1.066 2.405 4.545 1.00 94.56 132 ALA A N 1
ATOM 1029 C CA . ALA A 1 132 ? -0.772 1.023 4.208 1.00 94.56 132 ALA A CA 1
ATOM 1030 C C . ALA A 1 132 ? -2.060 0.217 3.996 1.00 94.56 132 ALA A C 1
ATOM 1032 O O . ALA A 1 132 ? -2.127 -0.560 3.054 1.00 94.56 132 ALA A O 1
ATOM 1033 N N . ALA A 1 133 ? -3.114 0.445 4.788 1.00 95.94 133 ALA A N 1
ATOM 1034 C CA . ALA A 1 133 ? -4.408 -0.197 4.568 1.00 95.94 133 ALA A CA 1
ATOM 1035 C C . ALA A 1 133 ? -5.011 0.232 3.225 1.00 95.94 133 ALA A C 1
ATOM 1037 O O . ALA A 1 133 ? -5.577 -0.594 2.520 1.00 95.94 133 ALA A O 1
ATOM 1038 N N . PHE A 1 134 ? -4.843 1.498 2.829 1.00 96.12 134 PHE A N 1
ATOM 1039 C CA . PHE A 1 134 ? -5.276 1.962 1.512 1.00 96.12 134 PHE A CA 1
ATOM 1040 C C . PHE A 1 134 ? -4.505 1.283 0.382 1.00 96.12 134 PHE A C 1
ATOM 1042 O O . PHE A 1 134 ? -5.113 0.754 -0.538 1.00 96.12 134 PHE A O 1
ATOM 1049 N N . VAL A 1 135 ? -3.178 1.226 0.473 1.00 96.31 135 VAL A N 1
ATOM 1050 C CA . VAL A 1 135 ? -2.367 0.504 -0.518 1.00 96.31 135 VAL A CA 1
ATOM 1051 C C . VAL A 1 135 ? -2.708 -0.989 -0.537 1.00 96.31 135 VAL A C 1
ATOM 1053 O O . VAL A 1 135 ? -2.743 -1.586 -1.606 1.00 96.31 135 VAL A O 1
ATOM 1056 N N . GLY A 1 136 ? -3.043 -1.576 0.615 1.00 96.50 136 GLY A N 1
ATOM 1057 C CA . GLY A 1 136 ? -3.558 -2.940 0.727 1.00 96.50 136 GLY A CA 1
ATOM 1058 C C . GLY A 1 136 ? -4.871 -3.152 -0.033 1.00 96.50 136 GLY A C 1
ATOM 1059 O O . GLY A 1 136 ? -5.006 -4.169 -0.705 1.00 96.50 136 GLY A O 1
ATOM 1060 N N . LEU A 1 137 ? -5.800 -2.186 0.008 1.00 96.44 137 LEU A N 1
ATOM 1061 C CA . LEU A 1 137 ? -7.050 -2.227 -0.771 1.00 96.44 137 LEU A CA 1
ATOM 1062 C C . LEU A 1 137 ? -6.796 -2.249 -2.279 1.00 96.44 137 LEU A C 1
ATOM 1064 O O . LEU A 1 137 ? -7.535 -2.899 -3.011 1.00 96.44 137 LEU A O 1
ATOM 10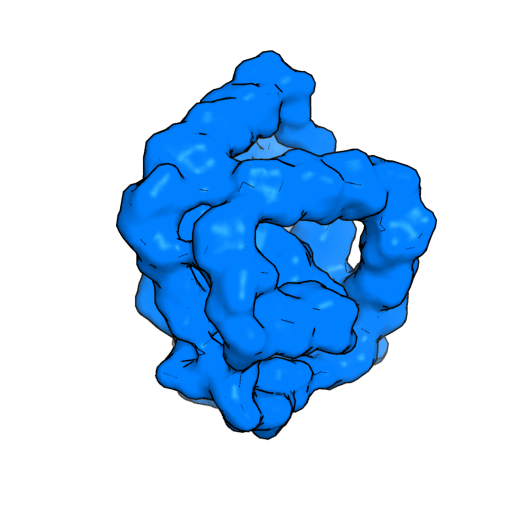68 N N . LEU A 1 138 ? -5.753 -1.550 -2.730 1.00 96.69 138 LEU A N 1
ATOM 1069 C CA . LEU A 1 138 ? -5.395 -1.444 -4.143 1.00 96.69 138 LEU A CA 1
ATOM 1070 C C . LEU A 1 138 ? -4.554 -2.624 -4.642 1.00 96.69 138 LEU A C 1
ATOM 1072 O O . LEU A 1 138 ? -4.106 -2.608 -5.785 1.00 96.69 138 LEU A O 1
ATOM 1076 N N . ARG A 1 139 ? -4.283 -3.642 -3.822 1.00 96.31 139 ARG A N 1
ATOM 1077 C CA . ARG A 1 139 ? -3.502 -4.791 -4.282 1.00 96.31 139 ARG A CA 1
ATOM 1078 C C . ARG A 1 139 ? -4.269 -5.648 -5.284 1.00 96.31 139 ARG A C 1
ATOM 1080 O O . ARG A 1 139 ? -5.468 -5.895 -5.160 1.00 96.31 139 ARG A O 1
ATOM 1087 N N . THR A 1 140 ? -3.531 -6.163 -6.263 1.00 93.38 140 THR A N 1
ATOM 1088 C CA . THR A 1 140 ? -4.055 -7.091 -7.279 1.00 93.38 140 THR A CA 1
ATOM 1089 C C . THR A 1 140 ? -4.474 -8.442 -6.694 1.00 93.38 140 THR A C 1
ATOM 1091 O O . THR A 1 140 ? -5.419 -9.045 -7.196 1.00 93.38 140 THR A O 1
ATOM 1094 N N . SER A 1 141 ? -3.831 -8.892 -5.611 1.00 91.06 141 SER A N 1
ATOM 1095 C CA . SER A 1 141 ? -4.126 -10.146 -4.906 1.00 91.06 141 SER A CA 1
ATOM 1096 C C . SER A 1 141 ? -4.443 -9.914 -3.429 1.00 91.06 141 SER A C 1
ATOM 1098 O O . SER A 1 141 ? -3.925 -8.979 -2.822 1.00 91.06 141 SER A O 1
ATOM 1100 N N . GLU A 1 142 ? -5.306 -10.772 -2.868 1.00 92.06 142 GLU A N 1
ATOM 1101 C CA . GLU A 1 142 ? -5.545 -10.944 -1.420 1.00 92.06 142 GLU A CA 1
ATOM 1102 C C . GLU A 1 142 ? -5.702 -9.638 -0.606 1.00 92.06 142 GLU A C 1
ATOM 1104 O O . GLU A 1 142 ? -5.329 -9.567 0.565 1.00 92.06 142 GLU A O 1
ATOM 1109 N N . TYR A 1 143 ? -6.288 -8.596 -1.208 1.00 94.50 143 TYR A N 1
ATOM 1110 C CA . TYR A 1 143 ? -6.473 -7.265 -0.613 1.00 94.50 143 TYR A CA 1
ATOM 1111 C C . TYR A 1 143 ? -7.096 -7.304 0.788 1.00 94.50 143 TYR A C 1
ATOM 1113 O O . TYR A 1 143 ? -6.625 -6.602 1.681 1.00 94.50 143 TYR A O 1
ATOM 1121 N N . GLU A 1 144 ? -8.099 -8.156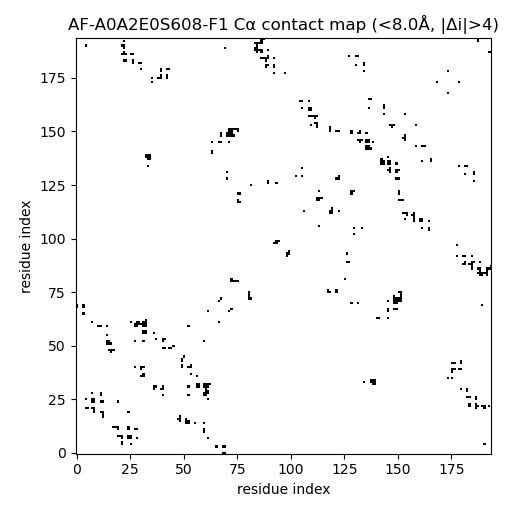 1.027 1.00 94.94 144 GLU A N 1
ATOM 1122 C CA . GLU A 1 144 ? -8.695 -8.330 2.358 1.00 94.94 144 GLU A CA 1
ATOM 1123 C C . GLU A 1 144 ? -7.665 -8.811 3.391 1.00 94.94 144 GLU A C 1
ATOM 1125 O O . GLU A 1 144 ? -7.626 -8.307 4.517 1.00 94.94 144 GLU A O 1
ATOM 1130 N N . GLN A 1 145 ? -6.806 -9.764 3.013 1.00 94.69 145 GLN A N 1
ATOM 1131 C CA . GLN A 1 145 ? -5.751 -10.277 3.886 1.00 94.69 145 GLN A CA 1
ATOM 1132 C C . GLN A 1 145 ? -4.688 -9.210 4.135 1.00 94.69 145 GLN A C 1
ATOM 1134 O O . GLN A 1 145 ? -4.234 -9.058 5.268 1.00 94.69 145 GLN A O 1
ATOM 1139 N N . CYS A 1 146 ? -4.331 -8.431 3.114 1.00 95.38 146 CYS A N 1
ATOM 1140 C CA . CYS A 1 146 ? -3.386 -7.327 3.241 1.00 95.38 146 CYS A CA 1
ATOM 1141 C C . CYS A 1 146 ? -3.915 -6.222 4.165 1.00 95.38 146 CYS A C 1
ATOM 1143 O O . CYS A 1 146 ? -3.194 -5.777 5.059 1.00 95.38 146 CYS A O 1
ATOM 1145 N N . VAL A 1 147 ? -5.183 -5.825 4.016 1.00 95.69 147 VAL A N 1
ATOM 1146 C CA . VAL A 1 147 ? -5.841 -4.876 4.928 1.00 95.69 147 VAL A CA 1
ATOM 1147 C C . VAL A 1 147 ? -5.875 -5.441 6.343 1.00 95.69 147 VAL A C 1
ATOM 1149 O O . VAL A 1 147 ? -5.459 -4.759 7.279 1.00 95.69 147 VAL A O 1
ATOM 1152 N N . SER A 1 148 ? -6.299 -6.699 6.502 1.00 94.94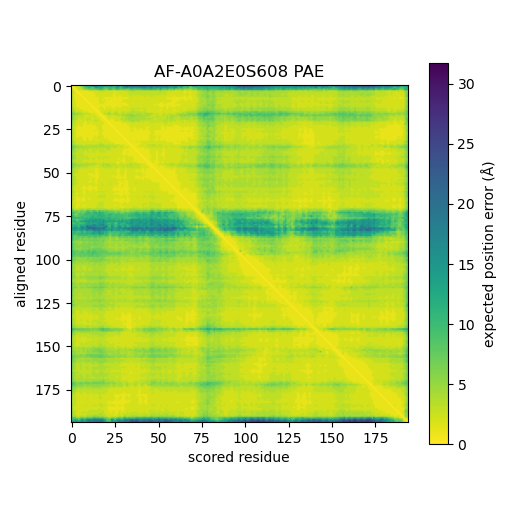 148 SER A N 1
ATOM 1153 C CA . SER A 1 148 ? -6.334 -7.382 7.796 1.00 94.94 148 SER A CA 1
ATOM 1154 C C . SER A 1 148 ? -4.957 -7.422 8.461 1.00 94.94 148 SER A C 1
ATOM 1156 O O . SER A 1 148 ? -4.847 -7.130 9.650 1.00 94.94 148 SER A O 1
ATOM 1158 N N . ALA A 1 149 ? -3.897 -7.727 7.711 1.00 93.62 149 ALA A N 1
ATOM 1159 C CA . ALA A 1 149 ? -2.533 -7.737 8.224 1.00 93.62 149 ALA A CA 1
ATOM 1160 C C . ALA A 1 149 ? -2.119 -6.353 8.738 1.00 93.62 149 ALA A C 1
ATOM 1162 O O . ALA A 1 149 ? -1.579 -6.251 9.835 1.00 93.62 149 ALA A O 1
ATOM 1163 N N . VAL A 1 150 ? -2.407 -5.283 7.992 1.00 93.81 150 VAL A N 1
ATOM 1164 C CA . VAL A 1 150 ? -2.033 -3.909 8.369 1.00 93.81 150 VAL A CA 1
ATOM 1165 C C . VAL A 1 150 ? -2.777 -3.421 9.611 1.00 93.81 150 VAL A C 1
ATOM 1167 O O . VAL A 1 150 ? -2.183 -2.769 10.467 1.00 93.81 150 VAL A O 1
ATOM 1170 N N . VAL A 1 151 ? -4.070 -3.726 9.739 1.00 92.19 151 VAL A N 1
ATOM 1171 C CA . VAL A 1 151 ? -4.862 -3.273 10.897 1.00 92.19 151 VAL A CA 1
ATOM 1172 C C . VAL A 1 151 ? -4.681 -4.155 12.136 1.00 92.19 151 VAL A C 1
ATOM 1174 O O . VAL A 1 151 ? -5.168 -3.800 13.206 1.00 92.19 151 VAL A O 1
ATOM 1177 N N . GLY A 1 152 ? -3.967 -5.280 12.026 1.00 90.88 152 GLY A N 1
ATOM 1178 C CA . GLY A 1 152 ? -3.756 -6.220 13.129 1.00 90.88 152 GLY A CA 1
ATOM 1179 C C . GLY A 1 152 ? -4.940 -7.160 13.371 1.00 90.88 152 GLY A C 1
ATOM 1180 O O . GLY A 1 152 ? -5.221 -7.527 14.511 1.00 90.88 152 GLY A O 1
ATOM 1181 N N . GLY A 1 153 ? -5.638 -7.536 12.299 1.00 91.19 153 GLY A N 1
ATOM 1182 C CA . GLY A 1 153 ? -6.797 -8.424 12.290 1.00 91.19 153 GLY A CA 1
ATOM 1183 C C . GLY A 1 153 ? -8.095 -7.679 11.984 1.00 91.19 153 GLY A C 1
ATOM 1184 O O . GLY A 1 153 ? -8.488 -6.780 12.726 1.00 91.19 153 GLY A O 1
ATOM 1185 N N . MET A 1 154 ? -8.770 -8.081 10.903 1.00 93.75 154 MET A N 1
ATOM 1186 C CA . MET A 1 154 ? -10.054 -7.523 10.476 1.00 93.75 154 MET A CA 1
ATOM 1187 C C . MET A 1 154 ? -11.237 -8.355 10.983 1.00 93.75 154 MET A C 1
ATOM 1189 O O . MET A 1 154 ? -11.241 -9.587 10.906 1.00 93.75 154 MET A O 1
ATOM 1193 N N . VAL A 1 155 ? -12.283 -7.680 11.461 1.00 94.88 155 VAL A N 1
ATOM 1194 C CA . VAL A 1 155 ? -13.541 -8.334 11.835 1.00 94.88 155 VAL A CA 1
ATOM 1195 C C . VAL A 1 155 ? -14.281 -8.751 10.566 1.00 94.88 155 VAL A C 1
ATOM 1197 O O . VAL A 1 155 ? -14.562 -7.932 9.697 1.00 94.88 155 VAL A O 1
ATOM 1200 N N . ARG A 1 156 ? -14.675 -10.028 10.476 1.00 94.06 156 ARG A N 1
ATOM 1201 C CA . ARG A 1 156 ? -15.313 -10.605 9.275 1.00 94.06 156 ARG A CA 1
ATOM 1202 C C . ARG A 1 156 ? -16.572 -9.861 8.808 1.00 94.06 156 ARG A C 1
ATOM 1204 O O . ARG A 1 156 ? -16.890 -9.895 7.625 1.00 94.06 156 ARG A O 1
ATOM 1211 N N . ALA A 1 157 ? -17.284 -9.194 9.718 1.00 94.38 157 ALA A N 1
ATOM 1212 C CA . ALA A 1 157 ? -18.460 -8.388 9.389 1.00 94.38 157 ALA A CA 1
ATOM 1213 C C . ALA A 1 157 ? -18.146 -7.184 8.477 1.00 94.38 157 ALA A C 1
ATOM 1215 O O . ALA A 1 157 ? -19.038 -6.725 7.767 1.00 94.38 157 ALA A O 1
ATOM 1216 N N . ASP A 1 158 ? -16.900 -6.702 8.466 1.00 96.88 158 ASP A N 1
ATOM 1217 C CA . ASP A 1 158 ? -16.466 -5.592 7.614 1.00 96.88 158 ASP A CA 1
ATOM 1218 C C . ASP A 1 158 ? -15.962 -6.044 6.235 1.00 96.88 158 ASP A C 1
ATOM 1220 O O . ASP A 1 158 ? -15.851 -5.207 5.346 1.00 96.88 158 ASP A O 1
ATOM 1224 N N . ALA A 1 159 ? -15.720 -7.345 6.011 1.00 95.31 159 ALA A N 1
ATOM 1225 C CA . ALA A 1 159 ? -15.170 -7.857 4.747 1.00 95.31 159 ALA A CA 1
ATOM 1226 C C . ALA A 1 159 ? -15.995 -7.402 3.530 1.00 95.31 159 ALA A C 1
ATOM 1228 O O . ALA A 1 159 ? -15.464 -6.826 2.588 1.00 95.31 159 ALA A O 1
ATOM 1229 N N . ARG A 1 160 ? -17.328 -7.523 3.617 1.00 96.56 160 ARG A N 1
ATOM 1230 C CA . ARG A 1 160 ? -18.250 -7.059 2.569 1.00 96.56 160 ARG A CA 1
ATOM 1231 C C . ARG A 1 160 ? -18.127 -5.556 2.294 1.00 96.56 160 ARG A C 1
ATOM 1233 O O . ARG A 1 160 ? -18.175 -5.148 1.147 1.00 96.56 160 ARG A O 1
ATOM 1240 N N . ARG A 1 161 ? -17.974 -4.731 3.334 1.00 97.12 161 ARG A N 1
ATOM 1241 C CA . ARG A 1 161 ? -17.860 -3.271 3.173 1.00 97.12 161 ARG A CA 1
ATOM 1242 C C . ARG A 1 161 ? -16.514 -2.867 2.587 1.00 97.12 161 ARG A C 1
ATOM 1244 O O . ARG A 1 161 ? -16.428 -1.851 1.911 1.00 97.12 161 ARG A O 1
ATOM 1251 N N . ILE A 1 162 ? -15.471 -3.635 2.887 1.00 97.12 162 ILE A N 1
ATOM 1252 C CA . ILE A 1 162 ? -14.140 -3.463 2.311 1.00 97.12 162 ILE A CA 1
ATOM 1253 C C . ILE A 1 162 ? -14.147 -3.808 0.826 1.00 97.12 162 ILE A C 1
ATOM 1255 O O . ILE A 1 162 ? -13.591 -3.049 0.036 1.00 97.12 162 ILE A O 1
ATOM 1259 N N . ASP A 1 163 ? -14.832 -4.886 0.455 1.00 96.81 163 ASP A N 1
ATOM 1260 C CA . ASP A 1 163 ? -15.096 -5.239 -0.937 1.00 96.81 163 ASP A CA 1
ATOM 1261 C C . ASP A 1 163 ? -15.865 -4.123 -1.665 1.00 96.81 163 ASP A C 1
ATOM 1263 O O . ASP A 1 163 ? -15.379 -3.580 -2.655 1.00 96.81 163 ASP A O 1
ATOM 1267 N N . ASP A 1 164 ? -16.991 -3.672 -1.095 1.00 97.44 164 ASP A N 1
ATOM 1268 C CA . ASP A 1 164 ? -17.798 -2.582 -1.659 1.00 97.44 164 ASP A CA 1
ATOM 1269 C C . ASP A 1 164 ? -16.985 -1.270 -1.795 1.00 97.44 164 ASP A C 1
ATOM 1271 O O . ASP A 1 164 ? -17.098 -0.554 -2.794 1.00 97.44 164 ASP A O 1
ATOM 1275 N N . LEU A 1 165 ? -16.137 -0.944 -0.807 1.00 96.81 165 LEU A N 1
ATOM 1276 C CA . LEU A 1 165 ? -15.248 0.222 -0.855 1.00 96.81 165 LEU A CA 1
ATOM 1277 C C . LEU A 1 165 ? -14.220 0.095 -1.980 1.00 96.81 165 LEU A C 1
ATOM 1279 O O . LEU A 1 165 ? -13.990 1.064 -2.702 1.00 96.81 165 LEU A O 1
ATOM 1283 N N . ARG A 1 166 ? -13.600 -1.079 -2.130 1.00 96.06 166 ARG A N 1
ATOM 1284 C CA . ARG A 1 166 ? -12.630 -1.326 -3.196 1.00 96.06 166 ARG A CA 1
ATOM 1285 C C . ARG A 1 166 ? -13.277 -1.121 -4.563 1.00 96.06 166 ARG A C 1
ATOM 1287 O O . ARG A 1 166 ? -12.745 -0.343 -5.351 1.00 96.06 166 ARG A O 1
ATOM 1294 N N . SER A 1 167 ? -14.436 -1.734 -4.811 1.00 96.19 167 SER A N 1
ATOM 1295 C CA . SER A 1 167 ? -15.170 -1.540 -6.068 1.00 96.19 167 SER A CA 1
ATOM 1296 C C . SER A 1 167 ? -15.508 -0.069 -6.304 1.00 96.19 167 SER A C 1
ATOM 1298 O O . SER A 1 167 ? -15.287 0.440 -7.394 1.00 96.19 167 SER A O 1
ATOM 1300 N N . SER A 1 168 ? -15.943 0.657 -5.268 1.00 96.12 168 SER A N 1
ATOM 1301 C CA . SER A 1 168 ? -16.219 2.092 -5.390 1.00 96.12 168 SER A CA 1
ATOM 1302 C C . SER A 1 168 ? -14.984 2.927 -5.751 1.00 96.12 168 SER A C 1
ATOM 1304 O O . SER A 1 168 ? -15.143 3.968 -6.390 1.00 96.12 168 SER A O 1
ATOM 1306 N N . ILE A 1 169 ? -13.786 2.537 -5.307 1.00 94.25 169 ILE A N 1
ATOM 1307 C CA . ILE A 1 169 ? -12.535 3.228 -5.654 1.00 94.25 169 ILE A CA 1
ATOM 1308 C C . ILE A 1 169 ? -12.146 2.922 -7.104 1.00 94.25 169 ILE A C 1
ATOM 1310 O O . ILE A 1 169 ? -11.793 3.842 -7.837 1.00 94.25 169 ILE A O 1
ATOM 1314 N N . GLU A 1 170 ? -12.239 1.658 -7.521 1.00 93.94 170 GLU A N 1
ATOM 1315 C CA . GLU A 1 170 ? -11.943 1.240 -8.898 1.00 93.94 170 GLU A CA 1
ATOM 1316 C C . GLU A 1 170 ? -12.914 1.900 -9.896 1.00 93.94 170 GLU A C 1
ATOM 1318 O O . GLU A 1 170 ? -12.474 2.499 -10.877 1.00 93.94 170 GLU A O 1
ATOM 1323 N N . ASP A 1 171 ? -14.216 1.915 -9.593 1.00 94.62 171 ASP A N 1
ATOM 1324 C CA . ASP A 1 171 ? -15.249 2.560 -10.418 1.00 94.62 171 ASP A CA 1
ATOM 1325 C C . ASP A 1 171 ? -15.101 4.091 -10.470 1.00 94.62 171 ASP A C 1
ATOM 1327 O O . ASP A 1 171 ? -15.431 4.730 -11.473 1.00 94.62 171 ASP A O 1
ATOM 1331 N N . GLY A 1 172 ? -14.623 4.700 -9.380 1.00 91.75 172 GLY A N 1
ATOM 1332 C CA . GLY A 1 172 ? -14.389 6.142 -9.280 1.00 91.75 172 GLY A CA 1
ATOM 1333 C C . GLY A 1 172 ? -13.142 6.626 -10.025 1.00 91.75 172 GLY A C 1
ATOM 1334 O O . GLY A 1 172 ? -12.985 7.834 -10.222 1.00 91.75 172 GLY A O 1
ATOM 1335 N N . GLY A 1 173 ? -12.284 5.698 -10.453 1.00 91.62 173 GLY A N 1
ATOM 1336 C CA . GLY A 1 173 ? -10.970 5.981 -11.007 1.00 91.62 173 GLY A CA 1
ATOM 1337 C C . GLY A 1 173 ? -9.924 6.234 -9.920 1.00 91.62 173 GLY A C 1
ATOM 1338 O O . GLY A 1 173 ? -10.162 6.904 -8.912 1.00 91.62 173 GLY A O 1
ATOM 1339 N N . ILE A 1 174 ? -8.723 5.706 -10.147 1.00 92.44 174 ILE A N 1
ATOM 1340 C CA . ILE A 1 174 ? -7.615 5.802 -9.200 1.00 92.44 174 ILE A CA 1
ATOM 1341 C C . ILE A 1 174 ? -6.759 7.019 -9.542 1.00 92.44 174 ILE A C 1
ATOM 1343 O O . ILE A 1 174 ? -6.189 7.118 -10.627 1.00 92.44 174 ILE A O 1
ATOM 1347 N N . ASP A 1 175 ? -6.634 7.946 -8.591 1.00 93.44 175 ASP A N 1
ATOM 1348 C CA . ASP A 1 175 ? -5.718 9.080 -8.714 1.00 93.44 175 ASP A CA 1
ATOM 1349 C C . ASP A 1 175 ? -4.266 8.595 -8.580 1.00 93.44 175 ASP A C 1
ATOM 1351 O O . ASP A 1 175 ? -3.720 8.458 -7.481 1.00 93.44 175 ASP A O 1
ATOM 1355 N N . VAL A 1 176 ? -3.639 8.335 -9.728 1.00 94.06 176 VAL A N 1
ATOM 1356 C CA . VAL A 1 176 ? -2.257 7.852 -9.840 1.00 94.06 176 VAL A CA 1
ATOM 1357 C C . VAL A 1 176 ? -1.263 8.786 -9.147 1.00 94.06 176 VAL A C 1
ATOM 1359 O O . VAL A 1 176 ? -0.312 8.315 -8.520 1.00 94.06 176 VAL A O 1
ATOM 1362 N N . ILE A 1 177 ? -1.488 10.103 -9.198 1.00 93.44 177 ILE A N 1
ATOM 1363 C CA . ILE A 1 177 ? -0.605 11.088 -8.564 1.00 93.44 177 ILE A CA 1
ATOM 1364 C C . ILE A 1 177 ? -0.680 10.910 -7.052 1.00 93.44 177 ILE A C 1
ATOM 1366 O O . ILE A 1 177 ? 0.349 10.762 -6.389 1.00 93.44 177 ILE A O 1
ATOM 1370 N N . PHE A 1 178 ? -1.891 10.856 -6.503 1.00 92.75 178 PHE A N 1
ATOM 1371 C CA . PHE A 1 178 ? -2.081 10.662 -5.072 1.00 92.75 178 PHE A CA 1
ATOM 1372 C C . PHE A 1 178 ? -1.519 9.316 -4.594 1.00 92.75 178 PHE A C 1
ATOM 1374 O O . PHE A 1 178 ? -0.784 9.276 -3.607 1.00 92.75 178 PHE A O 1
ATOM 1381 N N . VAL A 1 179 ? -1.783 8.226 -5.321 1.00 94.81 179 VAL A N 1
ATOM 1382 C CA . VAL A 1 179 ? -1.254 6.894 -4.986 1.00 94.81 179 VAL A CA 1
ATOM 1383 C C . VAL A 1 179 ? 0.274 6.869 -5.039 1.00 94.81 179 VAL A C 1
ATOM 1385 O O . VAL A 1 179 ? 0.899 6.302 -4.142 1.00 94.81 179 VAL A O 1
ATOM 1388 N N . SER A 1 180 ? 0.899 7.526 -6.019 1.00 95.06 180 SER A N 1
ATOM 1389 C CA . SER A 1 180 ? 2.363 7.576 -6.131 1.00 95.06 180 SER A CA 1
ATOM 1390 C C . SER A 1 180 ? 3.041 8.237 -4.925 1.00 95.06 180 SER A C 1
ATOM 1392 O O . SER A 1 180 ? 4.081 7.763 -4.450 1.00 95.06 180 SER A O 1
ATOM 1394 N N . GLU A 1 181 ? 2.431 9.290 -4.372 1.00 93.50 181 GLU A N 1
ATOM 1395 C CA . GLU A 1 181 ? 2.926 9.971 -3.176 1.00 93.50 181 GLU A CA 1
ATOM 1396 C C . GLU A 1 181 ? 2.803 9.078 -1.937 1.00 93.50 181 GLU A C 1
ATOM 1398 O O . GLU A 1 181 ? 3.708 9.051 -1.095 1.00 93.50 181 GLU A O 1
ATOM 1403 N N . ILE A 1 182 ? 1.724 8.293 -1.848 1.00 94.31 182 ILE A N 1
ATOM 1404 C CA . ILE A 1 182 ? 1.531 7.310 -0.777 1.00 94.31 182 ILE A CA 1
ATOM 1405 C C . ILE A 1 182 ? 2.569 6.196 -0.876 1.00 94.31 182 ILE A C 1
ATOM 1407 O O . ILE A 1 182 ? 3.234 5.910 0.117 1.00 94.31 182 ILE A O 1
ATOM 1411 N N . VAL A 1 183 ? 2.735 5.588 -2.054 1.00 95.31 183 VAL A N 1
ATOM 1412 C CA . VAL A 1 183 ? 3.700 4.501 -2.282 1.00 95.31 183 VAL A CA 1
ATOM 1413 C C . VAL A 1 183 ? 5.111 4.956 -1.925 1.00 95.31 183 VAL A C 1
ATOM 1415 O O . VAL A 1 1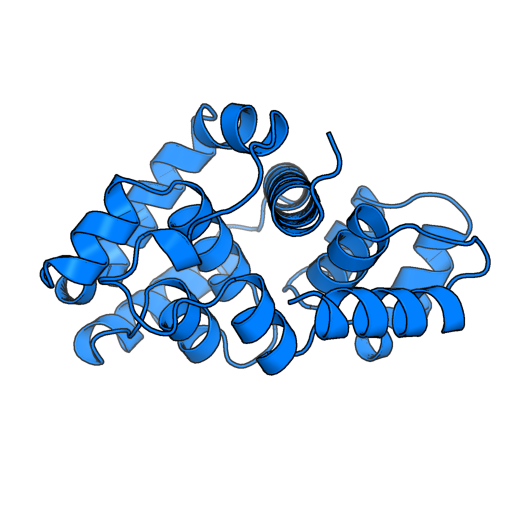83 ? 5.800 4.279 -1.162 1.00 95.31 183 VAL A O 1
ATOM 1418 N N . THR A 1 184 ? 5.515 6.133 -2.404 1.00 93.50 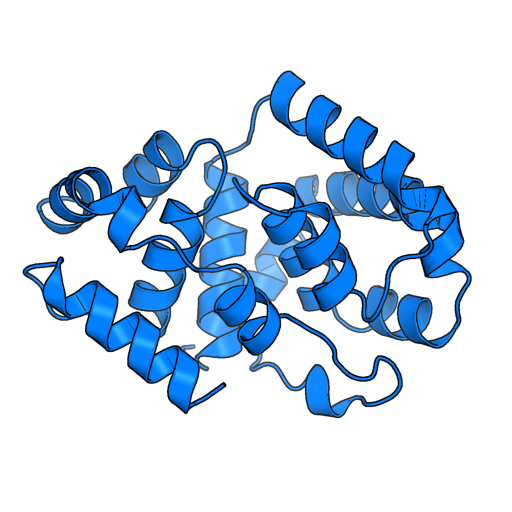184 THR A N 1
ATOM 1419 C CA . THR A 1 184 ? 6.841 6.689 -2.113 1.00 93.50 184 THR A CA 1
ATOM 1420 C C . THR A 1 184 ? 7.004 6.981 -0.621 1.00 93.50 184 THR A C 1
ATOM 1422 O O . THR A 1 184 ? 8.015 6.617 -0.024 1.00 93.50 184 THR A O 1
ATOM 1425 N N . GLY A 1 185 ? 5.995 7.586 0.018 1.00 92.19 185 GLY A N 1
ATOM 1426 C CA . GLY A 1 185 ? 6.036 7.876 1.451 1.00 92.19 185 GLY A CA 1
ATOM 1427 C C . GLY A 1 185 ? 6.109 6.610 2.307 1.00 92.19 185 GLY A C 1
ATOM 1428 O O . GLY A 1 185 ? 6.870 6.562 3.273 1.00 92.19 185 GLY A O 1
ATOM 1429 N N . LEU A 1 186 ? 5.359 5.566 1.946 1.00 92.56 186 LEU A N 1
ATOM 1430 C CA . LEU A 1 186 ? 5.410 4.268 2.616 1.00 92.56 186 LEU A CA 1
ATOM 1431 C C . LEU A 1 186 ? 6.784 3.615 2.446 1.00 92.56 186 LEU A C 1
ATOM 1433 O O . LEU A 1 186 ? 7.355 3.163 3.440 1.00 92.56 186 LEU A O 1
ATOM 1437 N N . ALA A 1 187 ? 7.343 3.628 1.235 1.00 93.31 187 ALA A N 1
ATOM 1438 C CA . ALA A 1 187 ? 8.672 3.094 0.963 1.00 93.31 187 ALA A CA 1
ATOM 1439 C C . ALA A 1 187 ? 9.761 3.800 1.790 1.00 93.31 187 ALA A C 1
ATOM 1441 O O . ALA A 1 187 ? 10.503 3.136 2.506 1.00 93.31 187 ALA A O 1
ATOM 1442 N N . GLU A 1 188 ? 9.807 5.137 1.779 1.00 90.94 188 GLU A N 1
ATOM 1443 C CA . GLU A 1 188 ? 10.734 5.932 2.606 1.00 90.94 188 GLU A CA 1
ATOM 1444 C C . GLU A 1 188 ? 10.629 5.575 4.097 1.00 90.94 188 GLU A C 1
ATOM 1446 O O . GLU A 1 188 ? 11.630 5.485 4.812 1.00 90.94 188 GLU A O 1
ATOM 1451 N N . SER A 1 189 ? 9.403 5.354 4.570 1.00 88.94 189 SER A N 1
ATOM 1452 C CA . SER A 1 189 ? 9.117 5.115 5.981 1.00 88.94 189 SER A CA 1
ATOM 1453 C C . SER A 1 189 ? 9.626 3.758 6.485 1.00 88.94 189 SER A C 1
ATOM 1455 O O . SER A 1 189 ? 10.105 3.669 7.619 1.00 88.94 189 SER A O 1
ATOM 1457 N N . VAL A 1 190 ? 9.597 2.722 5.636 1.00 89.00 190 VAL A N 1
ATOM 1458 C CA . VAL A 1 190 ? 10.097 1.379 5.982 1.00 89.00 190 VAL A CA 1
ATOM 1459 C C . VAL A 1 190 ? 11.602 1.231 5.749 1.00 89.00 190 VAL A C 1
ATOM 1461 O O . VAL A 1 190 ? 12.236 0.388 6.380 1.00 89.00 190 VAL A O 1
ATOM 1464 N N . THR A 1 191 ? 12.201 2.065 4.891 1.00 87.62 191 THR A N 1
ATOM 1465 C CA . THR A 1 191 ? 13.645 2.023 4.593 1.00 87.62 191 THR A CA 1
ATOM 1466 C C . THR A 1 191 ? 14.466 3.052 5.361 1.00 87.62 191 THR A C 1
ATOM 1468 O O . THR A 1 191 ? 15.691 2.947 5.402 1.00 87.62 191 THR A O 1
ATOM 1471 N N . GLY A 1 192 ? 13.835 4.066 5.958 1.00 75.50 192 GLY A N 1
ATOM 1472 C CA . GLY A 1 192 ? 14.541 5.130 6.672 1.00 75.50 192 GLY A CA 1
ATOM 1473 C C . GLY A 1 192 ? 15.242 6.145 5.788 1.00 75.50 192 GLY A C 1
ATOM 1474 O O . GLY A 1 192 ? 16.094 6.892 6.270 1.00 75.50 192 GLY A O 1
ATOM 1475 N N . SER A 1 193 ? 14.920 6.153 4.499 1.00 60.00 193 SER A N 1
ATOM 1476 C CA . SER A 1 193 ? 15.468 7.110 3.546 1.00 60.00 193 SER A CA 1
ATOM 1477 C C . SER A 1 193 ? 14.732 8.443 3.719 1.00 60.00 193 SER A C 1
ATOM 1479 O O . SER A 1 193 ? 13.526 8.503 3.504 1.00 60.00 193 SER A O 1
ATOM 1481 N N . ASN A 1 194 ? 15.447 9.481 4.165 1.00 48.59 194 ASN A N 1
ATOM 1482 C CA . ASN A 1 194 ? 14.948 10.849 4.367 1.00 48.59 194 ASN A CA 1
ATOM 1483 C C . ASN A 1 194 ? 15.666 11.838 3.453 1.00 48.59 194 ASN A C 1
ATOM 1485 O O . ASN A 1 194 ? 16.892 11.665 3.272 1.00 48.59 194 ASN A O 1
#

Radius of gyration: 15.73 Å; Cα contacts (8 Å, |Δi|>4): 275; chains: 1; bounding box: 40×29×41 Å

Sequence (194 aa):
MLTTLQTIRERVNEHVSVRVYDAVAVSIALACSLVESEDLAGYMFEGSVRREVLANREALALTDAEFADLFGVTDPTKPAQYNILPSKRLKSVTAMSGFQQLRQQQESALTCTLLEAPQKTAWDKYPFVRLAAFVGLLRTSEYEQCVSAVVGGMVRADARRIDDLRSSIEDGGIDVIFVSEIVTGLAESVTGSN

Mean predicted aligned error: 3.98 Å

Foldseek 3Di:
DVVLLVVLQVQLVVQAVDRDHSLVSQLLQLLLFFVVSLVLLVVQDDDRSSVSSNVCSVSNHDDLVSLLVQQFDQDLQDVVSLQWADFPLLVVLCPDPVNVVLLVLVCVLQVVVCVDPSLVCSSVPHSSLSLQLVSLLRGPPDSVVSNCRNSNGGDPVSSVSSVVSSVVCVVVDPPSVSNSSSSSRSSCRSRVPD

Secondary structure (DSSP, 8-state):
-HHHHHHHHHHHHHH-SS---HHHHHHHHHHHHBTTHHHHHHHH--HHHHHHHHHTHHHHSPPHHHHHHHH--S-TT-GGGG-----HHHHHHHTSHHHHHHHHHHHHHTTTGGGSHHHHHHHHH-HHHHHHHHHHHTBSS-HHHHHHHHHTS--GGGHHHHHHHHHHHHHH---HHHHHHHHHHHHHHHHT--

Solvent-accessible surface area (backbone atoms only — not comparable to full-atom values): 10120 Å² total; per-residue (Å²): 84,76,68,53,50,49,52,46,27,51,59,39,46,75,61,30,96,62,89,63,53,54,38,57,24,45,29,50,14,48,35,35,28,29,64,64,24,66,63,34,36,59,68,74,36,58,76,67,56,24,53,34,48,66,73,38,24,80,82,41,27,52,48,72,66,55,46,37,54,69,56,27,30,93,50,46,81,45,71,76,73,70,71,56,41,87,30,72,51,44,55,54,52,67,69,35,70,68,44,54,56,50,48,53,53,50,52,63,25,36,47,68,33,51,67,39,67,43,32,31,53,42,49,74,74,33,69,63,43,55,54,49,26,50,55,18,50,40,31,72,63,67,22,70,58,43,28,19,30,25,48,37,60,62,44,76,86,21,50,64,39,45,51,54,50,42,52,53,42,63,76,67,54,77,60,52,69,63,50,50,51,49,44,45,17,54,21,19,17,74,59,60,58,121

pLDDT: mean 91.18, std 8.74, range [48.59, 97.94]